Protein AF-A0A3S1JSC4-F1 (afdb_monomer)

Radius of gyration: 34.12 Å; Cα contacts (8 Å, |Δi|>4): 213; chains: 1; bounding box: 55×87×77 Å

Structure (mmCIF, N/CA/C/O backbone):
data_AF-A0A3S1JSC4-F1
#
_entry.id   AF-A0A3S1JSC4-F1
#
loop_
_atom_site.group_PDB
_atom_site.id
_atom_site.type_symbol
_atom_site.label_atom_id
_atom_site.label_alt_id
_atom_site.label_comp_id
_atom_site.label_asym_id
_atom_site.label_entity_id
_atom_site.label_seq_id
_atom_site.pdbx_PDB_ins_code
_atom_site.Cartn_x
_atom_site.Cartn_y
_atom_site.Cartn_z
_atom_site.occupancy
_atom_site.B_iso_or_equiv
_atom_site.auth_seq_id
_atom_site.auth_comp_id
_atom_site.auth_asym_id
_atom_site.auth_atom_id
_atom_site.pdbx_PDB_model_num
ATOM 1 N N . MET A 1 1 ? 12.108 -64.584 17.551 1.00 38.78 1 MET A N 1
ATOM 2 C CA . MET A 1 1 ? 11.588 -65.073 16.254 1.00 38.78 1 MET A CA 1
ATOM 3 C C . MET A 1 1 ? 10.069 -64.964 16.251 1.00 38.78 1 MET A C 1
ATOM 5 O O . MET A 1 1 ? 9.457 -65.093 17.300 1.00 38.78 1 MET A O 1
ATOM 9 N N . ARG A 1 2 ? 9.526 -64.590 15.091 1.00 42.47 2 ARG A N 1
ATOM 10 C CA . ARG A 1 2 ? 8.158 -64.127 14.801 1.00 42.47 2 ARG A CA 1
ATOM 11 C C . ARG A 1 2 ? 7.077 -65.215 14.910 1.00 42.47 2 ARG A C 1
ATOM 13 O O . ARG A 1 2 ? 7.377 -66.373 14.657 1.00 42.47 2 ARG A O 1
ATOM 20 N N . CYS A 1 3 ? 5.839 -64.758 15.147 1.00 40.75 3 CYS A N 1
ATOM 21 C CA . CYS A 1 3 ? 4.558 -65.082 14.469 1.00 40.75 3 CYS A CA 1
ATOM 22 C C . CYS A 1 3 ? 3.418 -65.193 15.500 1.00 40.75 3 CYS A C 1
ATOM 24 O O . CYS A 1 3 ? 3.513 -65.981 16.426 1.00 40.75 3 CYS A O 1
ATOM 26 N N . SER A 1 4 ? 2.397 -64.329 15.525 1.00 40.84 4 SER A N 1
ATOM 27 C CA . SER A 1 4 ? 1.427 -63.881 14.502 1.00 40.84 4 SER A CA 1
ATOM 28 C C . SER A 1 4 ? 0.132 -64.709 14.496 1.00 40.84 4 SER A C 1
ATOM 30 O O . SER A 1 4 ? 0.060 -65.770 13.892 1.00 40.84 4 SER A O 1
ATOM 32 N N . THR A 1 5 ? -0.869 -64.111 15.152 1.00 47.38 5 THR A N 1
ATOM 33 C CA . THR A 1 5 ? -2.278 -63.900 14.757 1.00 47.38 5 THR A CA 1
ATOM 34 C C . THR A 1 5 ? -3.189 -65.071 14.353 1.00 47.38 5 THR A C 1
ATOM 36 O O . THR A 1 5 ? -3.056 -65.666 13.291 1.00 47.38 5 THR A O 1
ATOM 39 N N . LYS A 1 6 ? -4.286 -65.226 15.115 1.00 43.91 6 LYS A N 1
ATOM 40 C CA . LYS A 1 6 ? -5.661 -64.901 14.663 1.00 43.91 6 LYS A CA 1
ATOM 41 C C . LYS A 1 6 ? -6.658 -64.968 15.829 1.00 43.91 6 LYS A C 1
ATOM 43 O O . LYS A 1 6 ? -6.557 -65.888 16.638 1.00 43.91 6 LYS A O 1
ATOM 48 N N . PRO A 1 7 ? -7.692 -64.108 15.856 1.00 51.94 7 PRO A N 1
ATOM 49 C CA . PRO A 1 7 ? -8.974 -64.623 16.320 1.00 51.94 7 PRO A CA 1
ATOM 50 C C . PRO A 1 7 ? -10.188 -64.232 15.466 1.00 51.94 7 PRO A C 1
ATOM 52 O O . PRO A 1 7 ? -10.274 -63.162 14.876 1.00 51.94 7 PRO A O 1
ATOM 55 N N . ARG A 1 8 ? -11.130 -65.180 15.518 1.00 43.06 8 ARG A N 1
ATOM 56 C CA . ARG A 1 8 ? -12.598 -65.098 15.513 1.00 43.06 8 ARG A CA 1
ATOM 57 C C . ARG A 1 8 ? -13.340 -64.511 14.311 1.00 43.06 8 ARG A C 1
ATOM 59 O O . ARG A 1 8 ? -13.559 -63.321 14.148 1.00 43.06 8 ARG A O 1
ATOM 66 N N . ARG A 1 9 ? -13.888 -65.487 13.589 1.00 45.75 9 ARG A N 1
ATOM 67 C CA . ARG A 1 9 ? -15.136 -65.485 12.830 1.00 45.75 9 ARG A CA 1
ATOM 68 C C . ARG A 1 9 ? -16.320 -65.114 13.750 1.00 45.75 9 ARG A C 1
ATOM 70 O O . ARG A 1 9 ? -16.460 -65.714 14.813 1.00 45.75 9 ARG A O 1
ATOM 77 N N . VAL A 1 10 ? -17.179 -64.197 13.306 1.00 49.72 10 VAL A N 1
ATOM 78 C CA . VAL A 1 10 ? -18.560 -64.017 13.791 1.00 49.72 10 VAL A CA 1
ATOM 79 C C . VAL A 1 10 ? -19.470 -63.987 12.565 1.00 49.72 10 VAL A C 1
ATOM 81 O O . VAL A 1 10 ? -19.122 -63.407 11.538 1.00 49.72 10 VAL A O 1
ATOM 84 N N . SER A 1 11 ? -20.592 -64.691 12.659 1.00 41.09 11 SER A N 1
ATOM 85 C CA . SER A 1 11 ? -21.563 -64.928 11.593 1.00 41.09 11 SER A CA 1
ATOM 86 C C . SER A 1 11 ? -22.911 -64.266 11.883 1.00 41.09 11 SER A C 1
ATOM 88 O O . SER A 1 11 ? -23.403 -64.405 12.996 1.00 41.09 11 SER A O 1
ATOM 90 N N . ARG A 1 12 ? -23.505 -63.722 10.808 1.00 48.97 12 ARG A N 1
ATOM 91 C CA . ARG A 1 12 ? -24.939 -63.583 10.464 1.00 48.97 12 ARG A CA 1
ATOM 92 C C . ARG A 1 12 ? -25.882 -62.803 11.393 1.00 48.97 12 ARG A C 1
ATOM 94 O O . ARG A 1 12 ? -26.240 -63.309 12.443 1.00 48.97 12 ARG A O 1
ATOM 101 N N . THR A 1 13 ? -26.443 -61.728 10.838 1.00 42.94 13 THR A N 1
ATOM 102 C CA . THR A 1 13 ? -27.892 -61.432 10.762 1.00 42.94 13 THR A CA 1
ATOM 103 C C . THR A 1 13 ? -28.119 -60.628 9.465 1.00 42.94 13 THR A C 1
ATOM 105 O O . THR A 1 13 ? -27.353 -59.724 9.146 1.00 42.94 13 THR A O 1
ATOM 108 N N . ASP A 1 14 ? -28.828 -61.210 8.498 1.00 44.12 14 ASP A N 1
ATOM 109 C CA . ASP A 1 14 ? -30.211 -60.873 8.111 1.00 44.12 14 ASP A CA 1
ATOM 110 C C . ASP A 1 14 ? -30.340 -59.578 7.295 1.00 44.12 14 ASP A C 1
ATOM 112 O O . ASP A 1 14 ? -30.460 -58.485 7.839 1.00 44.12 14 ASP A O 1
ATOM 116 N N . VAL A 1 15 ? -30.385 -59.722 5.964 1.00 48.69 15 VAL A N 1
ATOM 117 C CA . VAL A 1 15 ? -30.956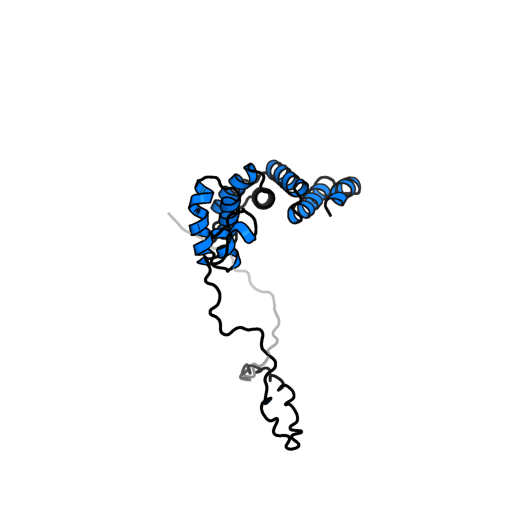 -58.708 5.063 1.00 48.69 15 VAL A CA 1
ATOM 118 C C . VAL A 1 15 ? -31.807 -59.436 4.011 1.00 48.69 15 VAL A C 1
ATOM 120 O O . VAL A 1 15 ? -31.297 -60.355 3.362 1.00 48.69 15 VAL A O 1
ATOM 123 N N . PRO A 1 16 ? -33.103 -59.103 3.870 1.00 45.56 16 PRO A N 1
ATOM 124 C CA . PRO A 1 16 ? -34.039 -59.876 3.065 1.00 45.56 16 PRO A CA 1
ATOM 125 C C . PRO A 1 16 ? -33.857 -59.671 1.558 1.00 45.56 16 PRO A C 1
ATOM 127 O O . PRO A 1 16 ? -33.557 -58.584 1.068 1.00 45.56 16 PRO A O 1
ATOM 130 N N . ALA A 1 17 ? -34.102 -60.765 0.840 1.00 44.72 17 ALA A N 1
ATOM 131 C CA . ALA A 1 17 ? -34.126 -60.876 -0.605 1.00 44.72 17 ALA A CA 1
ATOM 132 C C . ALA A 1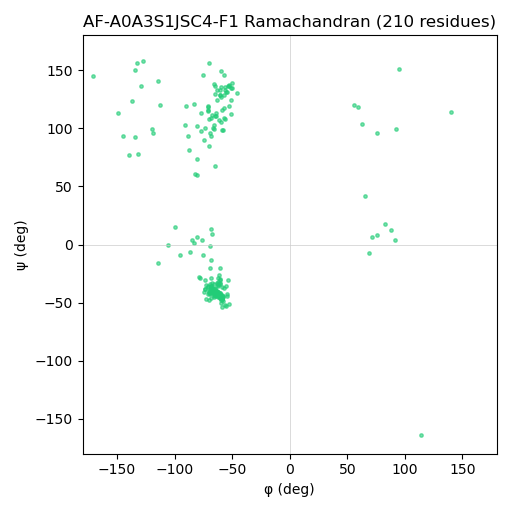 17 ? -35.345 -60.165 -1.207 1.00 44.72 17 ALA A C 1
ATOM 134 O O . ALA A 1 17 ? -36.477 -60.584 -0.978 1.00 44.72 17 ALA A O 1
ATOM 135 N N . TRP A 1 18 ? -35.102 -59.152 -2.035 1.00 40.78 18 TRP A N 1
ATOM 136 C CA . TRP A 1 18 ? -36.010 -58.759 -3.111 1.00 40.78 18 TRP A CA 1
ATOM 137 C C . TRP A 1 18 ? -35.250 -58.884 -4.428 1.00 40.78 18 TRP A C 1
ATOM 139 O O . TRP A 1 18 ? -34.414 -58.063 -4.798 1.00 40.78 18 TRP A O 1
ATOM 149 N N . THR A 1 19 ? -35.513 -60.002 -5.088 1.00 49.03 19 THR A N 1
ATOM 150 C CA . THR A 1 19 ? -35.071 -60.363 -6.427 1.00 49.03 19 THR A CA 1
ATOM 151 C C . THR A 1 19 ? -35.711 -59.399 -7.425 1.00 49.03 19 THR A C 1
ATOM 153 O O . THR A 1 19 ? -36.921 -59.448 -7.632 1.00 49.03 19 THR A O 1
ATOM 156 N N . ILE A 1 20 ? -34.921 -58.524 -8.050 1.00 51.16 20 ILE A N 1
ATOM 157 C CA . ILE A 1 20 ? -35.374 -57.697 -9.175 1.00 51.16 20 ILE A CA 1
ATOM 158 C C . ILE A 1 20 ? -34.634 -58.161 -10.430 1.00 51.16 20 ILE A C 1
ATOM 160 O O . ILE A 1 20 ? -33.406 -58.165 -10.490 1.00 51.16 20 ILE A O 1
ATOM 164 N N . LEU A 1 21 ? -35.425 -58.601 -11.409 1.00 41.31 21 LEU A N 1
ATOM 165 C CA . LEU A 1 21 ? -35.023 -58.988 -12.757 1.00 41.31 21 LEU A CA 1
ATOM 166 C C . LEU A 1 21 ? -34.211 -57.869 -13.430 1.00 41.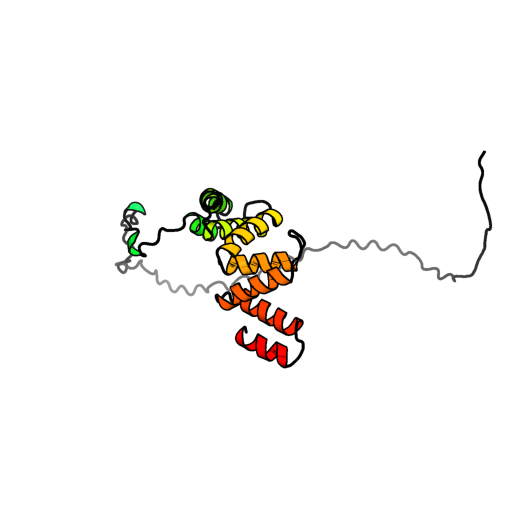31 21 LEU A C 1
ATOM 168 O O . LEU A 1 21 ? -34.726 -56.778 -13.667 1.00 41.31 21 LEU A O 1
ATOM 172 N N . PHE A 1 22 ? -32.960 -58.161 -13.793 1.00 37.19 22 PHE A N 1
ATOM 173 C CA . PHE A 1 22 ? -32.173 -57.328 -14.703 1.00 37.19 22 PHE A CA 1
ATOM 174 C C . PHE A 1 22 ? -32.683 -57.529 -16.137 1.00 37.19 22 PHE A C 1
ATOM 176 O O . PHE A 1 22 ? -32.232 -58.413 -16.864 1.00 37.19 22 PHE A O 1
ATOM 183 N N . GLY A 1 23 ? -33.656 -56.711 -16.537 1.00 39.00 23 GLY A N 1
ATOM 184 C CA . GLY A 1 23 ? -33.980 -56.477 -17.940 1.00 39.00 23 GLY A CA 1
ATOM 185 C C . GLY A 1 23 ? -32.942 -55.535 -18.544 1.00 39.00 23 GLY A C 1
ATOM 186 O O . GLY A 1 23 ? -32.848 -54.374 -18.153 1.00 39.00 23 GLY A O 1
ATOM 187 N N . ALA A 1 24 ? -32.142 -56.044 -19.477 1.00 53.97 24 ALA A N 1
ATOM 188 C CA . ALA A 1 24 ? -31.210 -55.246 -20.257 1.00 53.97 24 ALA A CA 1
ATOM 189 C C . ALA A 1 24 ? -31.986 -54.313 -21.201 1.00 53.97 24 ALA A C 1
ATOM 191 O O . ALA A 1 24 ? -32.565 -54.764 -22.187 1.00 53.97 24 ALA A O 1
ATOM 192 N N . LEU A 1 25 ? -31.972 -53.011 -20.911 1.00 43.06 25 LEU A N 1
ATOM 193 C CA . LEU A 1 25 ? -32.358 -51.967 -21.855 1.00 43.06 25 LEU A CA 1
ATOM 194 C C . LEU A 1 25 ? -31.136 -51.067 -22.081 1.00 43.06 25 LEU A C 1
ATOM 196 O O . LEU A 1 25 ? -30.836 -50.178 -21.287 1.00 43.06 25 LEU A O 1
ATOM 200 N N . LEU A 1 26 ? -30.391 -51.343 -23.154 1.00 48.34 26 LEU A N 1
ATOM 201 C CA . LEU A 1 26 ? -29.376 -50.433 -23.682 1.00 48.34 26 LEU A CA 1
ATOM 202 C C . LEU A 1 26 ? -30.095 -49.207 -24.261 1.00 48.34 26 LEU A C 1
ATOM 204 O O . LEU A 1 26 ? -30.521 -49.210 -25.413 1.00 48.34 26 LEU A O 1
ATOM 208 N N . ALA A 1 27 ? -30.242 -48.160 -23.455 1.00 43.56 27 ALA A N 1
ATOM 209 C CA . ALA A 1 27 ? -30.585 -46.831 -23.940 1.00 43.56 27 ALA A CA 1
ATOM 210 C C . ALA A 1 27 ? -29.279 -46.075 -24.218 1.00 43.56 27 ALA A C 1
ATOM 212 O O . ALA A 1 27 ? -28.593 -45.626 -23.300 1.00 43.56 27 ALA A O 1
ATOM 213 N N . ALA A 1 28 ? -28.911 -45.971 -25.494 1.00 49.31 28 ALA A N 1
ATOM 214 C CA . ALA A 1 28 ? -27.857 -45.074 -25.937 1.00 49.31 28 ALA A CA 1
ATOM 215 C C . ALA A 1 28 ? -28.317 -43.624 -25.703 1.00 49.31 28 ALA A C 1
ATOM 217 O O . ALA A 1 28 ? -29.135 -43.103 -26.458 1.00 49.31 28 ALA A O 1
ATOM 218 N N . LEU A 1 29 ? -27.817 -42.975 -24.647 1.00 41.25 29 LEU A N 1
ATOM 219 C CA . LEU A 1 29 ? -27.931 -41.525 -24.505 1.00 41.25 29 LEU A CA 1
ATOM 220 C C . LEU A 1 29 ? -26.903 -40.869 -25.429 1.00 41.25 29 LEU A C 1
ATOM 222 O O . LEU A 1 29 ? -25.728 -40.730 -25.087 1.00 41.25 29 LEU A O 1
ATOM 226 N N . THR A 1 30 ? -27.348 -40.449 -26.607 1.00 48.62 30 THR A N 1
ATOM 227 C CA . THR A 1 30 ? -26.647 -39.420 -27.369 1.00 48.62 30 THR A CA 1
ATOM 228 C C . THR A 1 30 ? -26.837 -38.094 -26.640 1.00 48.62 30 THR A C 1
ATOM 230 O O . THR A 1 30 ? -27.952 -37.592 -26.512 1.00 48.62 30 THR A O 1
ATOM 233 N N . VAL A 1 31 ? -25.749 -37.515 -26.133 1.00 48.00 31 VAL A N 1
ATOM 234 C CA . VAL A 1 31 ? -25.744 -36.110 -25.717 1.00 48.00 31 V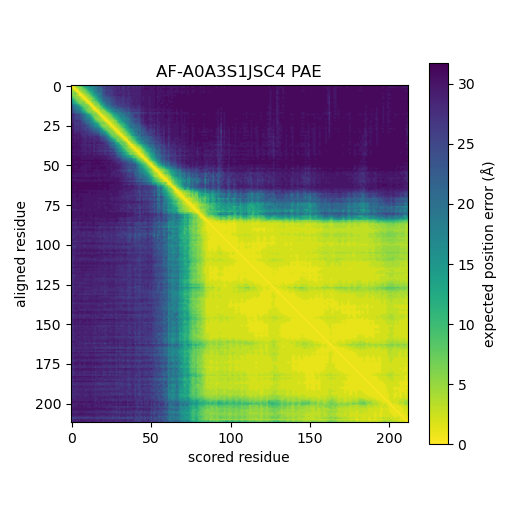AL A CA 1
ATOM 235 C C . VAL A 1 31 ? -25.857 -35.282 -26.996 1.00 48.00 31 VAL A C 1
ATOM 237 O O . VAL A 1 31 ? -24.870 -35.064 -27.696 1.00 48.00 31 VAL A O 1
ATOM 240 N N . GLN A 1 32 ? -27.075 -34.867 -27.341 1.00 41.31 32 GLN A N 1
ATOM 241 C CA . GLN A 1 32 ? -27.284 -33.851 -28.365 1.00 41.31 32 GLN A CA 1
ATOM 242 C C . GLN A 1 32 ? -26.743 -32.531 -27.803 1.00 41.31 32 GLN A C 1
ATOM 244 O O . GLN A 1 32 ? -27.299 -31.974 -26.856 1.00 41.31 32 GLN A O 1
ATOM 249 N N . ALA A 1 33 ? -25.648 -32.027 -28.371 1.00 44.72 33 ALA A N 1
ATOM 250 C CA . ALA A 1 33 ? -25.271 -30.635 -28.194 1.00 44.72 33 ALA A CA 1
ATOM 251 C C . ALA A 1 33 ? -26.406 -29.779 -28.775 1.00 44.72 33 ALA A C 1
ATOM 253 O O . ALA A 1 33 ? -26.607 -29.747 -29.990 1.00 44.72 33 ALA A O 1
ATOM 254 N N . ALA A 1 34 ? -27.185 -29.136 -27.907 1.00 41.00 34 ALA A N 1
ATOM 255 C CA . ALA A 1 34 ? -28.147 -28.130 -28.318 1.00 41.00 34 ALA A CA 1
ATOM 256 C C . ALA A 1 34 ? -27.356 -26.937 -28.864 1.00 41.00 34 ALA A C 1
ATOM 258 O O . ALA A 1 34 ? -26.786 -26.148 -28.111 1.00 41.00 34 ALA A O 1
ATOM 259 N N . VAL A 1 35 ? -27.274 -26.846 -30.190 1.00 41.84 35 VAL A N 1
ATOM 260 C CA . VAL A 1 35 ? -26.848 -25.627 -30.868 1.00 41.84 35 VAL A CA 1
ATOM 261 C C . VAL A 1 35 ? -27.912 -24.594 -30.524 1.00 41.84 35 VAL A C 1
ATOM 263 O O . VAL A 1 35 ? -29.065 -24.740 -30.921 1.00 41.84 35 VAL A O 1
ATOM 266 N N . ALA A 1 36 ? -27.553 -23.602 -29.713 1.00 43.00 36 ALA A N 1
ATOM 267 C CA . ALA A 1 36 ? -28.398 -22.439 -29.518 1.00 43.00 36 ALA A CA 1
ATOM 268 C C . ALA A 1 36 ? -28.577 -21.784 -30.891 1.00 43.00 36 ALA A C 1
ATOM 270 O O . ALA A 1 36 ? -27.644 -21.199 -31.440 1.00 43.00 36 ALA A O 1
ATOM 271 N N . GLU A 1 37 ? -29.759 -21.962 -31.469 1.00 43.62 37 GLU A N 1
ATOM 272 C CA . GLU A 1 37 ? -30.157 -21.332 -32.714 1.00 43.62 37 GLU A CA 1
ATOM 273 C C . GLU A 1 37 ? -30.234 -19.826 -32.452 1.00 43.62 37 GLU A C 1
ATOM 275 O O . GLU A 1 37 ? -31.157 -19.314 -31.819 1.00 43.62 37 GLU A O 1
ATOM 280 N N . THR A 1 38 ? -29.181 -19.112 -32.846 1.00 44.81 38 THR A N 1
ATOM 281 C CA . THR A 1 38 ? -29.159 -17.653 -32.855 1.00 44.81 38 THR A CA 1
ATOM 282 C C . THR A 1 38 ? -30.311 -17.180 -33.727 1.00 44.81 38 THR A C 1
ATOM 284 O O . THR A 1 38 ? -30.263 -17.344 -34.948 1.00 44.81 38 THR A O 1
ATOM 287 N N . ALA A 1 39 ? -31.344 -16.607 -33.107 1.00 50.62 39 ALA A N 1
ATOM 288 C CA . ALA A 1 39 ? -32.426 -15.958 -33.829 1.00 50.62 39 ALA A CA 1
ATOM 289 C C . ALA A 1 39 ? -31.815 -14.959 -34.832 1.00 50.62 39 ALA A C 1
ATOM 291 O O . ALA A 1 39 ? -31.015 -14.108 -34.423 1.00 50.62 39 ALA A O 1
ATOM 292 N N . PRO A 1 40 ? -32.130 -15.059 -36.135 1.00 46.84 40 PRO A N 1
ATOM 293 C CA . PRO A 1 40 ? -31.598 -14.123 -37.105 1.00 46.84 40 PRO A CA 1
ATOM 294 C C . PRO A 1 40 ? -32.146 -12.733 -36.785 1.00 46.84 40 PRO A C 1
ATOM 296 O O . PRO A 1 40 ? -33.351 -12.552 -36.601 1.00 46.84 40 PRO A O 1
ATOM 299 N N . LEU A 1 41 ? -31.248 -11.748 -36.707 1.00 45.19 41 LEU A N 1
ATOM 300 C CA . LEU A 1 41 ? -31.623 -10.340 -36.606 1.00 45.19 41 LEU A CA 1
ATOM 301 C C . LEU A 1 41 ? -32.644 -10.014 -37.714 1.00 45.19 41 LEU A C 1
ATOM 303 O O . LEU A 1 41 ? -32.472 -10.491 -38.843 1.00 45.19 41 LEU A O 1
ATOM 307 N N . PRO A 1 42 ? -33.699 -9.228 -37.425 1.00 44.06 42 PRO A N 1
ATOM 308 C CA . PRO A 1 42 ? -34.677 -8.852 -38.434 1.00 44.06 42 PRO A CA 1
ATOM 309 C C . PRO A 1 42 ? -33.958 -8.161 -39.593 1.00 44.06 42 PRO A C 1
ATOM 311 O O . PRO A 1 42 ? -33.310 -7.130 -39.420 1.00 44.06 42 PRO A O 1
ATOM 314 N N . GLN A 1 43 ? -34.044 -8.777 -40.771 1.00 51.41 43 GLN A N 1
ATOM 315 C CA . GLN A 1 43 ? -33.462 -8.240 -41.994 1.00 51.41 43 GLN A CA 1
ATOM 316 C C . GLN A 1 43 ? -34.185 -6.931 -42.348 1.00 51.41 43 GLN A C 1
ATOM 318 O O . GLN A 1 43 ? -35.419 -6.882 -42.259 1.00 51.41 43 GLN A O 1
ATOM 323 N N . PRO A 1 44 ? -33.464 -5.868 -42.746 1.00 48.41 44 PRO A N 1
ATOM 324 C CA . PRO A 1 44 ? -34.098 -4.638 -43.195 1.00 48.41 44 PRO A CA 1
ATOM 325 C C . PRO A 1 44 ? -34.977 -4.946 -44.414 1.00 48.41 44 PRO A C 1
ATOM 327 O O . PRO A 1 44 ? -34.525 -5.566 -45.378 1.00 48.41 44 PRO A O 1
ATOM 330 N N . LYS A 1 45 ? -36.256 -4.554 -44.354 1.00 46.28 45 LYS A N 1
ATOM 331 C CA . LYS A 1 45 ? -37.189 -4.708 -45.477 1.00 46.28 45 LYS A CA 1
ATOM 332 C C . LYS A 1 45 ? -36.661 -3.918 -46.682 1.00 46.28 45 LYS A C 1
ATOM 334 O O . LYS A 1 45 ? -36.283 -2.759 -46.505 1.00 46.28 45 LYS A O 1
ATOM 339 N N . PRO A 1 46 ? -36.642 -4.497 -47.894 1.00 49.16 46 PRO A N 1
ATOM 340 C CA . PRO A 1 46 ? -36.210 -3.793 -49.087 1.00 49.16 46 PRO A CA 1
ATOM 341 C C . PRO A 1 46 ? -37.360 -2.924 -49.598 1.00 49.16 46 PRO A C 1
ATOM 343 O O . PRO A 1 46 ? -37.965 -3.221 -50.623 1.00 49.16 46 PRO A O 1
ATOM 346 N N . ASP A 1 47 ? -37.651 -1.824 -48.908 1.00 49.56 47 ASP A N 1
ATOM 347 C CA . ASP A 1 47 ? -38.481 -0.756 -49.469 1.00 49.56 47 ASP A CA 1
ATOM 348 C C . ASP A 1 47 ? -37.599 0.111 -50.384 1.00 49.56 47 ASP A C 1
ATOM 350 O O . ASP A 1 47 ? -37.391 1.301 -50.163 1.00 49.56 47 ASP A O 1
ATOM 354 N N . ILE A 1 48 ? -37.027 -0.516 -51.418 1.00 47.12 48 ILE A N 1
ATOM 355 C CA . ILE A 1 48 ? -36.344 0.185 -52.504 1.00 47.12 48 ILE A CA 1
ATOM 356 C C . ILE A 1 48 ? -37.411 0.523 -53.544 1.00 47.12 48 ILE A C 1
ATOM 358 O O . ILE A 1 48 ? -37.559 -0.137 -54.571 1.00 47.12 48 ILE A O 1
ATOM 362 N N . GLY A 1 49 ? -38.144 1.609 -53.298 1.00 44.91 49 GLY A N 1
ATOM 363 C CA . GLY A 1 49 ? -38.427 2.496 -54.419 1.00 44.91 49 GLY A CA 1
ATOM 364 C C . GLY A 1 49 ? -37.071 2.885 -55.004 1.00 44.91 49 GLY A C 1
ATOM 365 O O . GLY A 1 49 ? -36.159 3.199 -54.243 1.00 44.91 49 GLY A O 1
ATOM 366 N N . ALA A 1 50 ? -36.903 2.778 -56.321 1.00 49.66 50 ALA A N 1
ATOM 367 C CA . ALA A 1 50 ? -35.655 3.060 -57.024 1.00 49.66 50 ALA A CA 1
ATOM 368 C C . ALA A 1 50 ? -35.259 4.548 -56.919 1.00 49.66 50 ALA A C 1
ATOM 370 O O . ALA A 1 50 ? -35.264 5.282 -57.901 1.00 49.66 50 ALA A O 1
ATOM 371 N N . SER A 1 51 ? -34.911 5.006 -55.721 1.00 49.59 51 SER A N 1
ATOM 372 C CA . SER A 1 51 ? -34.042 6.147 -55.520 1.00 49.59 51 SER A CA 1
ATOM 373 C C . SER A 1 51 ? -32.642 5.571 -55.514 1.00 49.59 51 SER A C 1
ATOM 375 O O . SER A 1 51 ? -32.150 5.071 -54.505 1.00 49.59 51 SER A O 1
ATOM 377 N N . THR A 1 52 ? -32.003 5.567 -56.680 1.00 52.62 52 THR A N 1
ATOM 378 C CA . THR A 1 52 ? -30.547 5.544 -56.705 1.00 52.62 52 THR A CA 1
ATOM 379 C C . THR A 1 52 ? -30.110 6.790 -55.947 1.00 52.62 52 THR A C 1
ATOM 381 O O . THR A 1 52 ? -30.160 7.886 -56.513 1.00 52.62 52 THR A O 1
ATOM 384 N N . ASP A 1 53 ? -29.755 6.645 -54.671 1.00 55.94 53 ASP A N 1
ATOM 385 C CA . ASP A 1 53 ? -29.067 7.698 -53.939 1.00 55.94 53 ASP A CA 1
ATOM 386 C C . ASP A 1 53 ? -27.788 7.981 -54.718 1.00 55.94 53 ASP A C 1
ATOM 388 O O . ASP A 1 53 ? -26.813 7.227 -54.694 1.00 55.94 53 ASP A O 1
ATOM 392 N N . LYS A 1 54 ? -27.838 9.038 -55.531 1.00 61.66 54 LYS A N 1
ATOM 393 C CA . LYS A 1 54 ? -26.660 9.536 -56.220 1.00 61.66 54 LYS A CA 1
ATOM 394 C C . LYS A 1 54 ? -25.667 9.903 -55.119 1.00 61.66 54 LYS A C 1
ATOM 396 O O . LYS A 1 54 ? -26.085 10.532 -54.143 1.00 61.66 54 LYS A O 1
ATOM 401 N N . PRO A 1 55 ? -24.378 9.541 -55.249 1.00 64.81 55 PRO A N 1
ATOM 402 C CA . PRO A 1 55 ? -23.379 10.019 -54.306 1.00 64.81 55 PRO A CA 1
ATOM 403 C C . PRO A 1 55 ? -23.529 11.534 -54.204 1.00 64.81 55 PRO A C 1
ATOM 405 O O . PRO A 1 55 ? -23.728 12.198 -55.226 1.00 64.81 55 PRO A O 1
ATOM 408 N N . ILE A 1 56 ? -23.514 12.061 -52.977 1.00 61.94 56 ILE A N 1
ATOM 409 C CA . ILE A 1 56 ? -23.645 13.498 -52.738 1.00 61.94 56 ILE A CA 1
ATOM 410 C C . ILE A 1 56 ? -22.616 14.185 -53.641 1.00 61.94 56 ILE A C 1
ATOM 412 O O . ILE A 1 56 ? -21.414 14.001 -53.458 1.00 61.94 56 ILE A O 1
ATOM 416 N N . ALA A 1 57 ? -23.091 14.929 -54.646 1.00 63.91 57 ALA A N 1
ATOM 417 C CA . ALA A 1 57 ? -22.235 15.512 -55.683 1.00 63.91 57 ALA A CA 1
ATOM 418 C C . ALA A 1 57 ? -21.194 16.485 -55.098 1.00 63.91 57 ALA A C 1
ATOM 420 O O . ALA A 1 57 ? -20.157 16.737 -55.706 1.00 63.91 57 ALA A O 1
ATOM 421 N N . THR A 1 58 ? -21.466 16.978 -53.889 1.00 70.06 58 THR A N 1
ATOM 422 C CA . THR A 1 58 ? -20.597 17.840 -53.096 1.00 70.06 58 THR A CA 1
ATOM 423 C C . THR A 1 58 ? -20.575 17.314 -51.659 1.00 70.06 58 THR A C 1
ATOM 425 O O . THR A 1 58 ? -21.462 17.655 -50.872 1.00 70.06 58 THR A O 1
ATOM 428 N N . PRO A 1 59 ? -19.617 16.444 -51.292 1.00 66.50 59 PRO A N 1
ATOM 429 C CA . PRO A 1 59 ? -19.467 16.001 -49.913 1.00 66.50 59 PRO A CA 1
ATOM 430 C C . PRO A 1 59 ? -19.357 17.223 -48.997 1.00 66.50 59 PRO A C 1
ATOM 432 O O . PRO A 1 59 ? -18.645 18.176 -49.325 1.00 66.50 59 PRO A O 1
ATOM 435 N N . LEU A 1 60 ? -20.048 17.212 -47.853 1.00 62.62 60 LEU A N 1
ATOM 436 C CA . LEU A 1 60 ? -19.779 18.196 -46.804 1.00 62.62 60 LEU A CA 1
ATOM 437 C C . LEU A 1 60 ? -18.272 18.165 -46.509 1.00 62.62 60 LEU A C 1
ATOM 439 O O . LEU A 1 60 ? -17.719 17.062 -46.440 1.00 62.62 60 LEU A O 1
ATOM 443 N N . PRO A 1 61 ? -17.600 19.320 -46.356 1.00 60.66 61 PRO A N 1
ATOM 444 C CA . PRO A 1 61 ? -16.178 19.339 -46.059 1.00 60.66 61 PRO A CA 1
ATOM 445 C C . PRO A 1 61 ? -15.939 18.522 -44.791 1.00 60.66 61 PRO A C 1
ATOM 447 O O . PRO A 1 61 ? -16.333 18.918 -43.695 1.00 60.66 61 PRO A O 1
ATOM 450 N N . GLN A 1 62 ? -15.346 17.340 -44.952 1.00 60.12 62 GLN A N 1
ATOM 451 C CA . GLN A 1 62 ? -14.926 16.526 -43.828 1.00 60.12 62 GLN A CA 1
ATOM 452 C C . GLN A 1 62 ? -13.732 17.252 -43.203 1.00 60.12 62 GLN A C 1
ATOM 454 O O . GLN A 1 62 ? -12.724 17.438 -43.883 1.00 60.12 62 GLN A O 1
ATOM 459 N N . PRO A 1 63 ? -13.796 17.671 -41.928 1.00 59.47 63 PRO A N 1
ATOM 460 C CA . PRO A 1 63 ? -12.665 18.329 -41.276 1.00 59.47 63 PRO A CA 1
ATOM 461 C C . PRO A 1 63 ? -11.488 17.370 -41.033 1.00 59.47 63 PRO A C 1
ATOM 463 O O . PRO A 1 63 ? -10.453 17.795 -40.527 1.00 59.47 63 PRO A O 1
ATOM 466 N N . ALA A 1 64 ? -11.624 16.088 -41.393 1.00 57.81 64 ALA A N 1
ATOM 467 C CA . ALA A 1 64 ? -10.513 15.158 -41.482 1.00 57.81 64 ALA A CA 1
ATOM 468 C C . ALA A 1 64 ? -9.644 15.548 -42.684 1.00 57.81 64 ALA A C 1
ATOM 470 O O . ALA A 1 64 ? -9.806 15.065 -43.803 1.00 57.81 64 ALA A O 1
ATOM 471 N N . THR A 1 65 ? -8.736 16.482 -42.436 1.00 60.28 65 THR A N 1
ATOM 472 C CA . THR A 1 65 ? -7.627 16.805 -43.317 1.00 60.28 65 THR A CA 1
ATOM 473 C C . THR A 1 65 ? -6.953 15.513 -43.792 1.00 60.28 65 THR A C 1
ATOM 475 O O . THR A 1 65 ? -6.541 14.683 -42.990 1.00 60.28 65 THR A O 1
ATOM 478 N N . THR A 1 66 ? -6.742 15.371 -45.102 1.00 61.44 66 THR A N 1
ATOM 479 C CA . THR A 1 66 ? -5.810 14.384 -45.689 1.00 61.44 66 THR A CA 1
ATOM 480 C C . THR A 1 66 ? -4.345 14.698 -45.354 1.00 61.44 66 THR A C 1
ATOM 482 O O . THR A 1 66 ? -3.426 14.117 -45.931 1.00 61.44 66 THR A O 1
ATOM 485 N N . ALA A 1 67 ? -4.113 15.663 -44.462 1.00 63.50 67 ALA A N 1
ATOM 486 C CA . ALA A 1 67 ? -2.800 15.997 -43.961 1.00 63.50 67 ALA A CA 1
ATOM 487 C C . ALA A 1 67 ? -2.274 14.810 -43.141 1.00 63.50 67 ALA A C 1
ATOM 489 O O . ALA A 1 67 ? -3.034 14.228 -42.361 1.00 63.50 67 ALA A O 1
ATOM 490 N N . PRO A 1 68 ? -0.986 14.458 -43.283 1.00 69.25 68 PRO A N 1
ATOM 491 C CA . PRO A 1 68 ? -0.348 13.513 -42.382 1.00 69.25 68 PRO A CA 1
ATOM 492 C C . PRO A 1 68 ? -0.626 13.929 -40.939 1.00 69.25 68 PRO A C 1
ATOM 494 O O . PRO A 1 68 ? -0.513 15.113 -40.604 1.00 69.25 68 PRO A O 1
ATOM 497 N N . LEU A 1 69 ? -1.002 12.968 -40.092 1.00 65.44 69 LEU A N 1
ATOM 498 C CA . LEU A 1 69 ? -1.111 13.228 -38.660 1.00 65.44 69 LEU A CA 1
ATOM 499 C C . LEU A 1 69 ? 0.218 13.836 -38.183 1.00 65.44 69 LEU A C 1
ATOM 501 O O . LEU A 1 69 ? 1.277 13.363 -38.612 1.00 65.44 69 LEU A O 1
ATOM 505 N N . PRO A 1 70 ? 0.186 14.878 -37.334 1.00 67.69 70 PRO A N 1
ATOM 506 C CA . PRO A 1 70 ? 1.410 15.434 -36.782 1.00 67.69 70 PRO A CA 1
ATOM 507 C C . PRO A 1 70 ? 2.206 14.309 -36.118 1.00 67.69 70 PRO A C 1
ATOM 509 O O . PRO A 1 70 ? 1.647 13.503 -35.368 1.00 67.69 70 PRO A O 1
ATOM 512 N N . SER A 1 71 ? 3.502 14.226 -36.429 1.00 67.25 71 SER A N 1
ATOM 513 C CA . SER A 1 71 ? 4.387 13.269 -35.772 1.00 67.25 71 SER A CA 1
ATOM 514 C C . SER A 1 71 ? 4.410 13.548 -34.270 1.00 67.25 71 SER A C 1
ATOM 516 O O . SER A 1 71 ? 4.254 14.693 -33.840 1.00 67.25 71 SER A O 1
ATOM 518 N N . ALA A 1 72 ? 4.611 12.505 -33.461 1.00 65.12 72 ALA A N 1
ATOM 519 C CA . ALA A 1 72 ? 4.726 12.659 -32.009 1.00 65.12 72 ALA A CA 1
ATOM 520 C C . ALA A 1 72 ? 5.805 13.696 -31.632 1.00 65.12 72 ALA A C 1
ATOM 522 O O . ALA A 1 72 ? 5.634 14.433 -30.666 1.00 65.12 72 ALA A O 1
ATOM 523 N N . ASP A 1 73 ? 6.846 13.818 -32.460 1.00 69.88 73 ASP A N 1
ATOM 524 C CA . ASP A 1 73 ? 7.956 14.759 -32.290 1.00 69.88 73 ASP A CA 1
ATOM 525 C C . ASP A 1 73 ? 7.560 16.234 -32.500 1.00 69.88 73 ASP A C 1
ATOM 527 O O . ASP A 1 73 ? 8.258 17.133 -32.039 1.00 69.88 73 ASP A O 1
ATOM 531 N N . ALA A 1 74 ? 6.442 16.507 -33.184 1.00 73.75 74 ALA A N 1
ATOM 532 C CA . ALA A 1 74 ? 5.942 17.863 -33.429 1.00 73.75 74 ALA A CA 1
ATOM 533 C C . ALA A 1 74 ? 5.058 18.401 -32.286 1.00 73.75 74 ALA A C 1
ATOM 535 O O . ALA A 1 74 ? 4.649 19.566 -32.308 1.00 73.75 74 ALA A O 1
ATOM 536 N N . ILE A 1 75 ? 4.733 17.570 -31.290 1.00 73.81 75 ILE A N 1
ATOM 537 C CA . ILE A 1 75 ? 3.901 17.967 -30.153 1.00 73.81 75 ILE A CA 1
ATOM 538 C C . ILE A 1 75 ? 4.807 18.501 -29.043 1.00 73.81 75 ILE A C 1
ATOM 540 O O . ILE A 1 75 ? 5.631 17.768 -28.507 1.00 73.81 75 ILE A O 1
ATOM 544 N N . ASN A 1 76 ? 4.620 19.770 -28.658 1.00 72.44 76 ASN A N 1
ATOM 545 C CA . ASN A 1 76 ? 5.293 20.329 -27.485 1.00 72.44 76 ASN A CA 1
ATOM 546 C C . ASN A 1 76 ? 4.917 19.501 -26.232 1.00 72.44 76 ASN A C 1
ATOM 548 O O . ASN A 1 76 ? 3.737 19.517 -25.856 1.00 72.44 76 ASN A O 1
ATOM 552 N N . PRO A 1 77 ? 5.873 18.812 -25.577 1.00 70.19 77 PRO A N 1
ATOM 553 C CA . PRO A 1 77 ? 5.591 17.985 -24.405 1.00 70.19 77 PRO A CA 1
ATOM 554 C C . PRO A 1 77 ? 5.046 18.804 -23.227 1.00 70.19 77 PRO A C 1
ATOM 556 O O . PRO A 1 77 ? 4.208 18.309 -22.477 1.00 70.19 77 PRO A O 1
ATOM 559 N N . ASP A 1 78 ? 5.418 20.082 -23.123 1.00 75.12 78 ASP A N 1
ATOM 560 C CA . ASP A 1 78 ? 4.989 20.974 -22.042 1.00 75.12 78 ASP A CA 1
ATOM 561 C C . ASP A 1 78 ? 3.535 21.446 -22.194 1.00 75.12 78 ASP A C 1
ATOM 563 O O . ASP A 1 78 ? 2.965 22.035 -21.272 1.00 75.12 78 ASP A O 1
ATOM 567 N N . ARG A 1 79 ? 2.886 21.168 -23.338 1.00 77.00 79 ARG A N 1
ATOM 568 C CA . ARG A 1 79 ? 1.485 21.553 -23.587 1.00 77.00 79 ARG A CA 1
ATOM 569 C C . ARG A 1 79 ? 0.513 20.907 -22.597 1.00 77.00 79 ARG A C 1
ATOM 571 O O . ARG A 1 79 ? -0.549 21.469 -22.341 1.00 77.00 79 ARG A O 1
ATOM 578 N N . PHE A 1 80 ? 0.872 19.752 -22.039 1.00 70.00 80 PHE A N 1
ATOM 579 C CA . PHE A 1 80 ? 0.071 19.022 -21.050 1.00 70.00 80 PHE A CA 1
ATOM 580 C C . PHE A 1 80 ? 0.551 19.256 -19.606 1.00 70.00 80 PHE A C 1
ATOM 582 O O . PHE A 1 80 ? 0.151 18.540 -18.688 1.00 70.00 80 PHE A O 1
ATOM 589 N N . GLY A 1 81 ? 1.376 20.289 -19.403 1.00 71.25 81 GLY A N 1
ATOM 590 C CA . GLY A 1 81 ? 2.057 20.593 -18.151 1.00 71.25 81 GLY A CA 1
ATOM 591 C C . GLY A 1 81 ? 3.469 20.010 -18.122 1.00 71.25 81 GLY A C 1
ATOM 592 O O . GLY A 1 81 ? 3.739 18.974 -18.716 1.00 71.25 81 GLY A O 1
ATOM 593 N N . ALA A 1 82 ? 4.373 20.657 -17.385 1.00 66.31 82 ALA A N 1
ATOM 594 C CA . ALA A 1 82 ? 5.795 20.299 -17.300 1.00 66.31 82 ALA A CA 1
ATOM 595 C C . ALA A 1 82 ? 6.086 18.962 -16.575 1.00 66.31 82 ALA A C 1
ATOM 597 O O . ALA A 1 82 ? 7.221 18.707 -16.174 1.00 66.31 82 ALA A O 1
ATOM 598 N N . LYS A 1 83 ? 5.073 18.118 -16.329 1.00 69.00 83 LYS A N 1
ATOM 599 C CA . LYS A 1 83 ? 5.280 16.812 -15.695 1.00 69.00 83 LYS A CA 1
ATOM 600 C C . LYS A 1 83 ? 5.709 15.807 -16.768 1.00 69.00 83 LYS A C 1
ATOM 602 O O . LYS A 1 83 ? 4.938 15.575 -17.698 1.00 69.00 83 LYS A O 1
ATOM 607 N N . PRO A 1 84 ? 6.891 15.177 -16.637 1.00 70.56 84 PRO A N 1
ATOM 608 C CA . PRO A 1 84 ? 7.323 14.145 -17.568 1.00 70.56 84 PRO A CA 1
ATOM 609 C C . PRO A 1 84 ? 6.289 13.020 -17.637 1.00 70.56 84 PRO A C 1
ATOM 611 O O . PRO A 1 84 ? 5.800 12.553 -16.607 1.00 70.56 84 PRO A O 1
ATOM 614 N N . SER A 1 85 ? 5.967 12.566 -18.848 1.00 78.50 85 SER A N 1
ATOM 615 C CA . SER A 1 85 ? 5.106 11.397 -19.030 1.00 78.50 85 SER A CA 1
ATOM 616 C C . SER A 1 85 ? 5.784 10.159 -18.440 1.00 78.50 85 SER A C 1
ATOM 618 O O . SER A 1 85 ? 6.883 9.792 -18.856 1.00 78.50 85 SER A O 1
ATOM 620 N N . ASP A 1 86 ? 5.107 9.464 -17.527 1.00 89.69 86 ASP A N 1
ATOM 621 C CA . ASP A 1 86 ? 5.583 8.186 -17.004 1.00 89.69 86 ASP A CA 1
ATOM 622 C C . ASP A 1 86 ? 5.412 7.090 -18.069 1.00 89.69 86 ASP A C 1
ATOM 624 O O . ASP A 1 86 ? 4.319 6.563 -18.291 1.00 89.69 86 ASP A O 1
ATOM 628 N N . SER A 1 87 ? 6.502 6.756 -18.761 1.00 91.75 87 SER A N 1
ATOM 629 C CA . SER A 1 87 ? 6.500 5.742 -19.819 1.00 91.75 87 SER A CA 1
ATOM 630 C C . SER A 1 87 ? 6.143 4.345 -19.302 1.00 91.75 87 SER A C 1
ATOM 632 O O . SER A 1 87 ? 5.484 3.586 -20.020 1.00 91.75 87 SER A O 1
ATOM 634 N N . ALA A 1 88 ? 6.519 4.017 -18.061 1.00 95.50 88 ALA A N 1
ATOM 635 C CA . ALA A 1 88 ? 6.210 2.736 -17.439 1.00 95.50 88 ALA A CA 1
ATOM 636 C C . ALA A 1 88 ? 4.712 2.634 -17.137 1.00 95.50 88 ALA A C 1
ATOM 638 O O . ALA A 1 88 ? 4.067 1.658 -17.528 1.00 95.50 88 ALA A O 1
ATOM 639 N N . TYR A 1 89 ? 4.134 3.675 -16.537 1.00 93.56 89 TYR A N 1
ATOM 640 C CA . TYR A 1 89 ? 2.699 3.725 -16.264 1.00 93.56 89 TYR A CA 1
ATOM 641 C C . TYR A 1 89 ? 1.875 3.750 -17.559 1.00 93.56 89 TYR A C 1
ATOM 643 O O . TYR A 1 89 ? 0.897 3.016 -17.700 1.00 93.56 89 TYR A O 1
ATOM 651 N N . GLY A 1 90 ? 2.321 4.503 -18.568 1.00 94.75 90 GLY A N 1
ATOM 652 C CA . GLY A 1 90 ? 1.690 4.506 -19.886 1.00 94.75 90 GLY A CA 1
ATOM 653 C C . GLY A 1 90 ? 1.733 3.138 -20.577 1.00 94.75 90 GLY A C 1
ATOM 654 O O . GLY A 1 90 ? 0.799 2.784 -21.297 1.00 94.75 90 GLY A O 1
ATOM 655 N N . ALA A 1 91 ? 2.795 2.348 -20.390 1.00 96.19 91 ALA A N 1
ATOM 656 C CA . ALA A 1 91 ? 2.858 0.967 -20.875 1.00 96.19 91 ALA A CA 1
ATOM 657 C C . ALA A 1 91 ? 1.906 0.045 -20.091 1.00 96.19 91 ALA A C 1
ATOM 659 O O . ALA A 1 91 ? 1.219 -0.778 -20.698 1.00 96.19 91 ALA A O 1
ATOM 660 N N . PHE A 1 92 ? 1.808 0.224 -18.770 1.00 96.69 92 PHE A N 1
ATOM 661 C CA . PHE A 1 92 ? 0.895 -0.529 -17.907 1.00 96.69 92 PHE A CA 1
ATOM 662 C C . PHE A 1 92 ? -0.570 -0.326 -18.306 1.00 96.69 92 PHE A C 1
ATOM 664 O O . PHE A 1 92 ? -1.300 -1.299 -18.481 1.00 96.69 92 PHE A O 1
ATOM 671 N N . GLN A 1 93 ? -0.981 0.923 -18.541 1.00 95.31 93 GLN A N 1
ATOM 672 C CA . GLN A 1 93 ? -2.337 1.257 -18.994 1.00 95.31 93 GLN A CA 1
ATOM 673 C C . GLN A 1 93 ? -2.694 0.618 -20.343 1.00 95.31 93 GLN A C 1
ATOM 675 O O . GLN A 1 93 ? -3.853 0.300 -20.593 1.00 95.31 93 GLN A O 1
ATOM 680 N N . ARG A 1 94 ? -1.696 0.387 -21.204 1.00 95.69 94 ARG A N 1
ATOM 681 C CA . ARG A 1 94 ? -1.853 -0.302 -22.495 1.00 95.69 94 ARG A CA 1
ATOM 682 C C . ARG A 1 94 ? -1.820 -1.831 -22.383 1.00 95.69 94 ARG A C 1
ATOM 684 O O . ARG A 1 94 ? -1.881 -2.508 -23.404 1.00 95.69 94 ARG A O 1
ATOM 691 N N . GLY A 1 95 ? -1.681 -2.384 -21.177 1.00 96.25 95 GLY A N 1
ATOM 692 C CA . GLY A 1 95 ? -1.554 -3.826 -20.946 1.00 96.25 95 GLY A CA 1
ATOM 693 C C . GLY A 1 95 ? -0.173 -4.400 -21.285 1.00 96.25 95 GLY A C 1
ATOM 694 O O . GLY A 1 95 ? 0.024 -5.614 -21.251 1.00 96.25 95 GLY A O 1
ATOM 695 N N . LEU A 1 96 ? 0.816 -3.552 -21.588 1.00 97.31 96 LEU A N 1
ATOM 696 C CA . LEU A 1 96 ? 2.189 -3.963 -21.890 1.00 97.31 96 LEU A CA 1
ATOM 697 C C . LEU A 1 96 ? 2.974 -4.190 -20.591 1.00 97.31 96 LEU A C 1
ATOM 699 O O . LEU A 1 96 ? 3.970 -3.520 -20.322 1.00 97.31 96 LEU A O 1
ATOM 703 N N . TYR A 1 97 ? 2.519 -5.127 -19.761 1.00 97.31 97 TYR A N 1
ATOM 704 C CA . TYR A 1 97 ? 2.989 -5.259 -18.379 1.00 97.31 97 TYR A CA 1
ATOM 705 C C . TYR A 1 97 ? 4.467 -5.635 -18.247 1.00 97.31 97 TYR A C 1
ATOM 707 O O . TYR A 1 97 ? 5.164 -5.067 -17.413 1.00 97.31 97 TYR A O 1
ATOM 715 N N . LYS A 1 98 ? 4.990 -6.513 -19.115 1.00 96.75 98 LYS A N 1
ATOM 716 C CA . LYS A 1 98 ? 6.437 -6.810 -19.154 1.00 96.75 98 LYS A CA 1
ATOM 717 C C . LYS A 1 98 ? 7.258 -5.562 -19.475 1.00 96.75 98 LYS A C 1
ATOM 719 O O . LYS A 1 98 ? 8.287 -5.315 -18.856 1.00 96.75 98 LYS A O 1
ATOM 724 N N . THR A 1 99 ? 6.795 -4.764 -20.435 1.00 96.88 99 THR A N 1
ATOM 725 C CA . THR A 1 99 ? 7.447 -3.505 -20.804 1.00 96.88 99 THR A CA 1
ATOM 726 C C . THR A 1 99 ? 7.380 -2.507 -19.652 1.00 96.88 99 THR A C 1
ATOM 728 O O . THR A 1 99 ? 8.396 -1.911 -19.320 1.00 96.88 99 THR A O 1
ATOM 731 N N . ALA A 1 100 ? 6.221 -2.371 -19.004 1.00 97.81 100 ALA A N 1
ATOM 732 C CA . ALA A 1 100 ? 6.041 -1.515 -17.836 1.00 97.81 100 ALA A CA 1
ATOM 733 C C . ALA A 1 100 ? 6.982 -1.905 -16.688 1.00 97.81 100 ALA A C 1
ATOM 735 O O . ALA A 1 100 ? 7.670 -1.042 -16.154 1.00 97.81 100 ALA A O 1
ATOM 736 N N . TYR A 1 101 ? 7.071 -3.201 -16.372 1.00 97.69 101 TYR A N 1
ATOM 737 C CA . TYR A 1 101 ? 7.988 -3.736 -15.367 1.00 97.69 101 TYR A CA 1
ATOM 738 C C . TYR A 1 101 ? 9.437 -3.351 -15.678 1.00 97.69 101 TYR A C 1
ATOM 740 O O . TYR A 1 101 ? 10.119 -2.764 -14.842 1.00 97.69 101 TYR A O 1
ATOM 748 N N . ASN A 1 102 ? 9.890 -3.612 -16.907 1.00 96.31 102 ASN A N 1
ATOM 749 C CA . ASN A 1 102 ? 11.263 -3.321 -17.318 1.00 96.31 102 ASN A CA 1
ATOM 750 C C . ASN A 1 102 ? 11.579 -1.816 -17.274 1.00 96.31 102 ASN A C 1
ATOM 752 O O . ASN A 1 102 ? 12.664 -1.434 -16.844 1.00 96.31 102 ASN A O 1
ATOM 756 N N . LEU A 1 103 ? 10.635 -0.964 -17.690 1.00 96.06 103 LEU A N 1
ATOM 757 C CA . LEU A 1 103 ? 10.784 0.495 -17.635 1.00 96.06 103 LEU A CA 1
ATOM 758 C C . LEU A 1 103 ? 10.787 1.029 -16.194 1.00 96.06 103 LEU A C 1
ATOM 760 O O . LEU A 1 103 ? 11.497 1.987 -15.896 1.00 96.06 103 LEU A O 1
ATOM 764 N N . ALA A 1 104 ? 10.005 0.421 -15.300 1.00 97.00 104 ALA A N 1
ATOM 765 C CA . ALA A 1 104 ? 9.921 0.819 -13.899 1.00 97.00 104 ALA A CA 1
ATOM 766 C C . ALA A 1 104 ? 11.112 0.330 -13.063 1.00 97.00 104 ALA A C 1
ATOM 768 O O . ALA A 1 104 ? 11.465 0.989 -12.088 1.00 97.00 104 ALA A O 1
ATOM 769 N N . LEU A 1 105 ? 11.743 -0.793 -13.430 1.00 96.75 105 LEU A N 1
ATOM 770 C CA . LEU A 1 105 ? 12.730 -1.493 -12.597 1.00 96.75 105 LEU A CA 1
ATOM 771 C C . LEU A 1 105 ? 13.865 -0.593 -12.106 1.00 96.75 105 LEU A C 1
ATOM 773 O O . LEU A 1 105 ? 14.122 -0.527 -10.906 1.00 96.75 105 LEU A O 1
ATOM 777 N N . VAL A 1 106 ? 14.504 0.142 -13.016 1.00 95.38 106 VAL A N 1
ATOM 778 C CA . VAL A 1 106 ? 15.626 1.029 -12.669 1.00 95.38 106 VAL A CA 1
ATOM 779 C C . VAL A 1 106 ? 15.166 2.163 -11.748 1.00 95.38 106 VAL A C 1
ATOM 781 O O . VAL A 1 106 ? 15.844 2.498 -10.782 1.00 95.38 106 VAL A O 1
ATOM 784 N N . ARG A 1 107 ? 13.982 2.733 -11.999 1.00 95.56 107 ARG A N 1
ATOM 785 C CA . ARG A 1 107 ? 13.411 3.796 -11.156 1.00 95.56 107 ARG A CA 1
ATOM 786 C C . ARG A 1 107 ? 13.079 3.287 -9.756 1.00 95.56 107 ARG A C 1
ATOM 788 O O . ARG A 1 107 ? 13.423 3.943 -8.780 1.00 95.56 107 ARG A O 1
ATOM 795 N N . ALA A 1 108 ? 12.478 2.104 -9.657 1.00 97.38 108 ALA A N 1
ATOM 796 C CA . ALA A 1 108 ? 12.137 1.487 -8.381 1.00 97.38 108 ALA A CA 1
ATOM 797 C C . ALA A 1 108 ? 13.385 1.162 -7.545 1.00 97.38 108 ALA A C 1
ATOM 799 O O . ALA A 1 108 ? 13.398 1.406 -6.337 1.00 97.38 108 ALA A O 1
ATOM 800 N N . GLN A 1 109 ? 14.449 0.675 -8.195 1.00 96.94 109 GLN A N 1
ATOM 801 C CA . GLN A 1 109 ? 15.763 0.457 -7.576 1.00 96.94 109 GLN A CA 1
ATOM 802 C C . GLN A 1 109 ? 16.395 1.762 -7.075 1.00 96.94 109 GLN A C 1
ATOM 804 O O . GLN A 1 109 ? 17.039 1.762 -6.031 1.00 96.94 109 GLN A O 1
ATOM 809 N N . ASN A 1 110 ? 16.153 2.875 -7.770 1.00 96.38 110 ASN A N 1
ATOM 810 C CA . ASN A 1 110 ? 16.587 4.212 -7.358 1.00 96.38 110 ASN A CA 1
ATOM 811 C C . ASN A 1 110 ? 15.673 4.862 -6.304 1.00 96.38 110 ASN A C 1
ATOM 813 O O . ASN A 1 110 ? 15.865 6.030 -5.971 1.00 96.38 110 ASN A O 1
ATOM 817 N N . GLY A 1 111 ? 14.684 4.134 -5.781 1.00 96.38 111 GLY A N 1
ATOM 818 C CA . GLY A 1 111 ? 13.825 4.612 -4.702 1.00 96.38 111 GLY A CA 1
ATOM 819 C C . GLY A 1 111 ? 12.542 5.311 -5.146 1.00 96.38 111 GLY A C 1
ATOM 820 O O . GLY A 1 111 ? 11.812 5.770 -4.279 1.00 96.38 111 GLY A O 1
ATOM 821 N N . ASP A 1 112 ? 12.227 5.385 -6.445 1.00 96.81 112 ASP A N 1
ATOM 822 C CA . ASP A 1 112 ? 10.998 6.038 -6.916 1.00 96.81 112 ASP A CA 1
ATOM 823 C C . ASP A 1 112 ? 9.751 5.285 -6.404 1.00 96.81 112 ASP A C 1
ATOM 825 O O . ASP A 1 112 ? 9.489 4.159 -6.848 1.00 96.81 112 ASP A O 1
ATOM 829 N N . PRO A 1 113 ? 8.948 5.890 -5.512 1.00 97.19 113 PRO A N 1
ATOM 830 C CA . PRO A 1 113 ? 7.849 5.196 -4.857 1.00 97.19 113 PRO A CA 1
ATOM 831 C C . PRO A 1 113 ? 6.711 4.834 -5.822 1.00 97.19 113 PRO A C 1
ATOM 833 O O . PRO A 1 113 ? 6.039 3.815 -5.633 1.00 97.19 113 PRO A O 1
ATOM 836 N N . ALA A 1 114 ? 6.505 5.608 -6.894 1.00 95.38 114 ALA A N 1
ATOM 837 C CA . ALA A 1 114 ? 5.500 5.289 -7.907 1.00 95.38 114 ALA A CA 1
ATOM 838 C C . ALA A 1 114 ? 5.923 4.061 -8.725 1.00 95.38 114 ALA A C 1
ATOM 840 O O . ALA A 1 114 ? 5.111 3.169 -8.980 1.00 95.38 114 ALA A O 1
ATOM 841 N N . ALA A 1 115 ? 7.209 3.972 -9.076 1.00 97.62 115 ALA A N 1
ATOM 842 C CA . ALA A 1 115 ? 7.762 2.815 -9.773 1.00 97.62 115 ALA A CA 1
ATOM 843 C C . ALA A 1 115 ? 7.763 1.554 -8.891 1.00 97.62 115 ALA A C 1
ATOM 845 O O . ALA A 1 115 ? 7.412 0.476 -9.370 1.00 97.62 115 ALA A O 1
ATOM 846 N N . GLN A 1 116 ? 8.096 1.685 -7.603 1.00 98.56 116 GLN A N 1
ATOM 847 C CA . GLN A 1 116 ? 8.011 0.589 -6.631 1.00 98.56 116 GLN A CA 1
ATOM 848 C C . GLN A 1 116 ? 6.576 0.056 -6.517 1.00 98.56 116 GLN A C 1
ATOM 850 O O . GLN A 1 116 ? 6.358 -1.149 -6.638 1.00 98.56 116 GLN A O 1
ATOM 855 N N . THR A 1 117 ? 5.594 0.954 -6.383 1.00 98.38 117 THR A N 1
ATOM 856 C CA . THR A 1 117 ? 4.163 0.603 -6.340 1.00 98.38 117 THR A CA 1
ATOM 857 C C . THR A 1 117 ? 3.728 -0.130 -7.613 1.00 98.38 117 THR A C 1
ATOM 859 O O . THR A 1 117 ? 3.049 -1.153 -7.547 1.00 98.38 117 THR A O 1
ATOM 862 N N . LEU A 1 118 ? 4.155 0.353 -8.784 1.00 98.19 118 LEU A N 1
ATOM 863 C CA . LEU A 1 118 ? 3.818 -0.250 -10.075 1.00 98.19 118 LEU A CA 1
ATOM 864 C C . LEU A 1 118 ? 4.387 -1.668 -10.228 1.00 98.19 118 LEU A C 1
ATOM 866 O O . LEU A 1 118 ? 3.696 -2.568 -10.704 1.00 98.19 118 LEU A O 1
ATOM 870 N N . ILE A 1 119 ? 5.642 -1.881 -9.829 1.00 98.31 119 ILE A N 1
ATOM 871 C CA . ILE A 1 119 ? 6.265 -3.209 -9.861 1.00 98.31 119 ILE A CA 1
ATOM 872 C C . ILE A 1 119 ? 5.566 -4.158 -8.892 1.00 98.31 119 ILE A C 1
ATOM 874 O O . ILE A 1 119 ? 5.290 -5.303 -9.256 1.00 98.31 119 ILE A O 1
ATOM 878 N N . ALA A 1 120 ? 5.246 -3.681 -7.689 1.00 98.44 120 ALA A N 1
ATOM 879 C CA . ALA A 1 120 ? 4.524 -4.461 -6.698 1.00 98.44 120 ALA A CA 1
ATOM 880 C C . ALA A 1 120 ? 3.167 -4.939 -7.239 1.00 98.44 120 ALA A C 1
ATOM 882 O O . ALA A 1 120 ? 2.858 -6.123 -7.137 1.00 98.44 120 ALA A O 1
ATOM 883 N N . GLU A 1 121 ? 2.416 -4.058 -7.903 1.00 98.12 121 GLU A N 1
ATOM 884 C CA . GLU A 1 121 ? 1.135 -4.371 -8.551 1.00 98.12 121 GLU A CA 1
ATOM 885 C C . GLU A 1 121 ? 1.276 -5.424 -9.657 1.00 98.12 121 GLU A C 1
ATOM 887 O O . GLU A 1 121 ? 0.493 -6.373 -9.749 1.00 98.12 121 GLU A O 1
ATOM 892 N N . ILE A 1 122 ? 2.302 -5.286 -10.499 1.00 98.44 122 ILE A N 1
ATOM 893 C CA . ILE A 1 122 ? 2.580 -6.244 -11.573 1.00 98.44 122 ILE A CA 1
ATOM 894 C C . ILE A 1 122 ? 2.885 -7.635 -10.995 1.00 98.44 122 ILE A C 1
ATOM 896 O O . ILE A 1 122 ? 2.353 -8.634 -11.486 1.00 98.44 122 ILE A O 1
ATOM 900 N N . LEU A 1 123 ? 3.709 -7.706 -9.948 1.00 98.56 123 LEU A N 1
ATOM 901 C CA . LEU A 1 123 ? 4.115 -8.959 -9.308 1.00 98.56 123 LEU A CA 1
ATOM 902 C C . LEU A 1 123 ? 2.998 -9.589 -8.467 1.00 98.56 123 LEU A C 1
ATOM 904 O O . LEU A 1 123 ? 2.856 -10.813 -8.475 1.00 98.56 123 LEU A O 1
ATOM 908 N N . SER A 1 124 ? 2.204 -8.786 -7.754 1.00 97.81 124 SER A N 1
ATOM 909 C CA . SER A 1 124 ? 1.127 -9.277 -6.883 1.00 97.81 124 SER A CA 1
ATOM 910 C C . SER A 1 124 ? 0.022 -9.948 -7.696 1.00 97.81 124 SER A C 1
ATOM 912 O O . SER A 1 124 ? -0.488 -10.999 -7.310 1.00 97.81 124 SER A O 1
ATOM 914 N N . ARG A 1 125 ? -0.292 -9.381 -8.866 1.00 96.62 125 ARG A N 1
ATOM 915 C CA . ARG A 1 125 ? -1.343 -9.862 -9.770 1.00 96.62 125 ARG A CA 1
ATOM 916 C C . ARG A 1 125 ? -0.838 -10.790 -10.872 1.00 96.62 125 ARG A C 1
ATOM 918 O O . ARG A 1 125 ? -1.656 -11.375 -11.577 1.00 96.62 125 ARG A O 1
ATOM 925 N N . GLY A 1 126 ? 0.478 -10.928 -11.040 1.00 9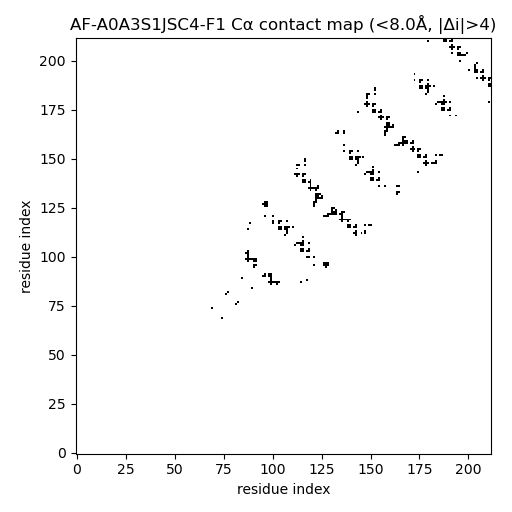6.62 126 GLY A N 1
ATOM 926 C CA . GLY A 1 126 ? 1.073 -11.745 -12.101 1.00 96.62 126 GLY A CA 1
ATOM 927 C C . GLY A 1 126 ? 0.778 -1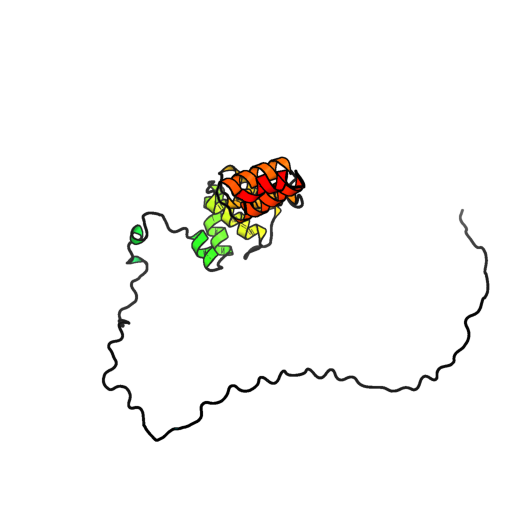1.208 -13.504 1.00 96.62 126 GLY A C 1
ATOM 928 O O . GLY A 1 126 ? 0.437 -11.957 -14.421 1.00 96.62 126 GLY A O 1
ATOM 929 N N . LEU A 1 127 ? 0.850 -9.888 -13.678 1.00 96.44 127 LEU A N 1
ATOM 930 C CA . LEU A 1 127 ? 0.509 -9.232 -14.936 1.00 96.44 127 LEU A CA 1
ATOM 931 C C . LEU A 1 127 ? 1.680 -9.333 -15.914 1.00 96.44 127 LEU A C 1
ATOM 933 O O . LEU A 1 127 ? 2.677 -8.626 -15.806 1.00 96.44 127 LEU A O 1
ATOM 937 N N . GLY A 1 128 ? 1.594 -10.255 -16.872 1.00 92.81 128 GLY A N 1
ATOM 938 C CA . GLY A 1 128 ? 2.658 -10.490 -17.855 1.00 92.81 128 GLY A CA 1
ATOM 939 C C . GLY A 1 128 ? 3.942 -11.106 -17.280 1.00 92.81 128 GLY A C 1
ATOM 940 O O . GLY A 1 128 ? 4.810 -11.500 -18.053 1.00 92.81 128 GLY A O 1
ATOM 941 N N . VAL A 1 129 ? 4.062 -11.250 -15.964 1.00 94.81 129 VAL A N 1
ATOM 942 C CA . VAL A 1 129 ? 5.129 -11.972 -15.257 1.00 94.81 129 VAL A CA 1
ATOM 943 C C . VAL A 1 129 ? 4.492 -12.976 -14.290 1.00 94.81 129 VAL A C 1
ATOM 945 O O . VAL A 1 129 ? 3.329 -12.802 -13.933 1.00 94.81 129 VAL A O 1
ATOM 948 N N . PRO A 1 130 ? 5.194 -14.039 -13.867 1.00 97.19 130 PRO A N 1
ATOM 949 C CA . PRO A 1 130 ? 4.670 -14.941 -12.845 1.00 97.19 130 PRO A CA 1
ATOM 950 C C . PRO A 1 130 ? 4.324 -14.196 -11.550 1.00 97.19 130 PRO A C 1
ATOM 952 O O . PRO A 1 130 ? 5.016 -13.251 -11.172 1.00 97.19 130 PRO A O 1
ATOM 955 N N . VAL A 1 131 ? 3.273 -14.643 -10.858 1.00 97.75 131 VAL A N 1
ATOM 956 C CA . VAL A 1 131 ? 2.892 -14.090 -9.551 1.00 97.75 131 VAL A CA 1
ATOM 957 C C . VAL A 1 131 ? 4.040 -14.280 -8.561 1.00 97.75 131 VAL A C 1
ATOM 959 O O . VAL A 1 131 ? 4.520 -15.398 -8.368 1.00 97.75 131 VAL A O 1
ATOM 962 N N . ASN A 1 132 ? 4.431 -13.199 -7.889 1.00 97.88 132 ASN A N 1
ATOM 963 C CA . ASN A 1 132 ? 5.396 -13.234 -6.798 1.00 97.88 132 ASN A CA 1
ATOM 964 C C . ASN A 1 132 ? 4.966 -12.291 -5.668 1.00 97.88 132 ASN A C 1
ATOM 966 O O . ASN A 1 132 ? 5.498 -11.194 -5.500 1.00 97.88 132 ASN A O 1
ATOM 970 N N . ALA A 1 133 ? 3.990 -12.731 -4.873 1.00 97.25 133 ALA A N 1
ATOM 971 C CA . ALA A 1 133 ? 3.442 -11.935 -3.776 1.00 97.25 133 ALA A CA 1
ATOM 972 C C . ALA A 1 133 ? 4.481 -11.609 -2.685 1.00 97.25 133 ALA A C 1
ATOM 974 O O . ALA A 1 133 ? 4.433 -10.534 -2.097 1.00 97.25 133 ALA A O 1
ATOM 975 N N . ALA A 1 134 ? 5.456 -12.488 -2.434 1.00 97.69 134 ALA A N 1
ATOM 976 C CA . ALA A 1 134 ? 6.504 -12.222 -1.446 1.00 97.69 134 ALA A CA 1
ATOM 977 C C . ALA A 1 134 ? 7.441 -11.086 -1.884 1.00 97.69 134 ALA A C 1
ATOM 979 O O . ALA A 1 134 ? 7.872 -10.278 -1.064 1.00 97.69 134 ALA A O 1
ATOM 980 N N . GLU A 1 135 ? 7.760 -11.005 -3.176 1.00 98.12 135 GLU A N 1
ATOM 981 C CA . GLU A 1 135 ? 8.536 -9.893 -3.723 1.00 98.12 135 GLU A CA 1
ATOM 982 C C . GLU A 1 135 ? 7.700 -8.617 -3.838 1.00 98.12 135 GLU A C 1
ATOM 984 O O . GLU A 1 135 ? 8.175 -7.549 -3.459 1.00 98.12 135 GLU A O 1
ATOM 989 N N . ALA A 1 136 ? 6.438 -8.727 -4.263 1.00 98.56 136 ALA A N 1
ATOM 990 C CA . ALA A 1 136 ? 5.507 -7.602 -4.279 1.00 98.56 136 ALA A CA 1
ATOM 991 C C . ALA A 1 136 ? 5.391 -6.940 -2.900 1.00 98.56 136 ALA A C 1
ATOM 993 O O . ALA A 1 136 ? 5.454 -5.719 -2.804 1.00 98.56 136 ALA A O 1
ATOM 994 N N . ALA A 1 137 ? 5.308 -7.735 -1.828 1.00 98.56 137 ALA A N 1
ATOM 995 C CA . ALA A 1 137 ? 5.238 -7.221 -0.465 1.00 98.56 137 ALA A CA 1
ATOM 996 C C . ALA A 1 137 ? 6.450 -6.357 -0.091 1.00 98.56 137 ALA A C 1
ATOM 998 O O . ALA A 1 137 ? 6.289 -5.346 0.584 1.00 98.56 137 ALA A O 1
ATOM 999 N N . LYS A 1 138 ? 7.654 -6.710 -0.560 1.00 98.56 138 LYS A N 1
ATOM 1000 C CA . LYS A 1 138 ? 8.864 -5.904 -0.327 1.00 98.56 138 LYS A CA 1
ATOM 1001 C C . LYS A 1 138 ? 8.770 -4.554 -1.032 1.00 98.56 138 LYS A C 1
ATOM 1003 O O . LYS A 1 138 ? 9.101 -3.533 -0.442 1.00 98.56 138 LYS A O 1
ATOM 1008 N N . TRP A 1 139 ? 8.303 -4.546 -2.277 1.00 98.69 139 TRP A N 1
ATOM 1009 C CA . TRP A 1 139 ? 8.142 -3.314 -3.046 1.00 98.69 139 TRP A CA 1
ATOM 1010 C C . TRP A 1 139 ? 7.030 -2.419 -2.492 1.00 98.69 139 TRP A C 1
ATOM 1012 O O . TRP A 1 139 ? 7.238 -1.213 -2.365 1.00 98.69 139 TRP A O 1
ATOM 1022 N N . TYR A 1 140 ? 5.891 -2.995 -2.092 1.00 98.75 140 TYR A N 1
ATOM 1023 C CA . TYR A 1 140 ? 4.847 -2.244 -1.396 1.00 98.75 140 TYR A CA 1
ATOM 1024 C C . TYR A 1 140 ? 5.347 -1.690 -0.062 1.00 98.75 140 TYR A C 1
ATOM 1026 O O . TYR A 1 140 ? 5.059 -0.537 0.227 1.00 98.75 140 TYR A O 1
ATOM 1034 N N . ALA A 1 141 ? 6.125 -2.448 0.720 1.00 98.69 141 ALA A N 1
ATOM 1035 C CA . ALA A 1 141 ? 6.695 -1.955 1.975 1.00 98.69 141 ALA A CA 1
ATOM 1036 C C . ALA A 1 141 ? 7.557 -0.700 1.757 1.00 98.69 141 ALA A C 1
ATOM 1038 O O . ALA A 1 141 ? 7.329 0.317 2.406 1.00 98.69 141 ALA A O 1
ATOM 1039 N N . LEU A 1 142 ? 8.471 -0.732 0.778 1.00 98.69 142 LEU A N 1
ATOM 1040 C CA . LEU A 1 142 ? 9.329 0.412 0.442 1.00 98.69 142 LEU A CA 1
ATOM 1041 C C . LEU A 1 142 ? 8.524 1.648 0.009 1.00 98.69 142 LEU A C 1
ATOM 1043 O O . LEU A 1 142 ? 8.820 2.766 0.424 1.00 98.69 142 LEU A O 1
ATOM 1047 N N . ALA A 1 143 ? 7.482 1.466 -0.802 1.00 98.62 143 ALA A N 1
ATOM 1048 C CA . ALA A 1 143 ? 6.626 2.574 -1.220 1.00 98.62 143 ALA A CA 1
ATOM 1049 C C . ALA A 1 143 ? 5.689 3.061 -0.095 1.00 98.62 143 ALA A C 1
ATOM 1051 O O . ALA A 1 143 ? 5.349 4.244 -0.038 1.00 98.62 143 ALA A O 1
ATOM 1052 N N . ALA A 1 144 ? 5.276 2.168 0.808 1.00 98.62 144 ALA A N 1
ATOM 1053 C CA . ALA A 1 144 ? 4.449 2.486 1.967 1.00 98.62 144 ALA A CA 1
ATOM 1054 C C . ALA A 1 144 ? 5.210 3.336 2.995 1.00 98.62 144 ALA A C 1
ATOM 1056 O O . ALA A 1 144 ? 4.640 4.282 3.541 1.00 98.62 144 ALA A O 1
ATOM 1057 N N . GLU A 1 145 ? 6.500 3.052 3.202 1.00 98.25 145 GLU A N 1
ATOM 1058 C CA . GLU A 1 145 ? 7.409 3.866 4.024 1.00 98.25 145 GLU A CA 1
ATOM 1059 C C . GLU A 1 145 ? 7.544 5.300 3.490 1.00 98.25 145 GLU A C 1
ATOM 1061 O O . GLU A 1 145 ? 7.693 6.243 4.264 1.00 98.25 145 GLU A O 1
ATOM 1066 N N . GLN A 1 146 ? 7.418 5.481 2.173 1.00 98.12 146 GLN A N 1
ATOM 1067 C CA . GLN A 1 146 ? 7.428 6.789 1.510 1.00 98.12 146 GLN A CA 1
ATOM 1068 C C . GLN A 1 146 ? 6.053 7.477 1.480 1.00 98.12 146 GLN A C 1
ATOM 1070 O O . GLN A 1 146 ? 5.909 8.549 0.894 1.00 98.12 146 GLN A O 1
ATOM 1075 N N . GLY A 1 147 ? 5.033 6.879 2.100 1.00 97.31 147 GLY A N 1
ATOM 1076 C CA . GLY A 1 147 ? 3.719 7.498 2.245 1.00 97.31 147 GLY A CA 1
ATOM 1077 C C . GLY A 1 147 ? 2.797 7.361 1.036 1.00 97.31 147 GLY A C 1
ATOM 1078 O O . GLY A 1 147 ? 1.828 8.110 0.948 1.00 97.31 147 GLY A O 1
ATOM 1079 N N . ILE A 1 148 ? 3.057 6.438 0.099 1.00 98.25 148 ILE A N 1
ATOM 1080 C CA . ILE A 1 148 ? 2.116 6.190 -1.004 1.00 98.25 148 ILE A CA 1
ATOM 1081 C C . ILE A 1 148 ? 0.863 5.497 -0.456 1.00 98.25 148 ILE A C 1
ATOM 1083 O O . ILE A 1 148 ? 0.968 4.338 -0.041 1.00 98.25 148 ILE A O 1
ATOM 1087 N N . PRO A 1 149 ? -0.329 6.127 -0.513 1.00 98.38 149 PRO A N 1
ATOM 1088 C CA . PRO A 1 149 ? -1.523 5.586 0.141 1.00 98.38 149 PRO A CA 1
ATOM 1089 C C . PRO A 1 149 ? -1.945 4.223 -0.410 1.00 98.38 149 PRO A C 1
ATOM 1091 O O . PRO A 1 149 ? -2.391 3.359 0.336 1.00 98.38 149 PRO A O 1
ATOM 1094 N N . GLU A 1 150 ? -1.774 4.005 -1.718 1.00 98.19 150 GLU A N 1
ATOM 1095 C CA . GLU A 1 150 ? -2.052 2.706 -2.342 1.00 98.19 150 GLU A CA 1
ATOM 1096 C C . GLU A 1 150 ? -1.124 1.608 -1.807 1.00 98.19 150 GLU A C 1
ATOM 1098 O O . GLU A 1 150 ? -1.581 0.528 -1.450 1.00 98.19 150 GLU A O 1
ATOM 1103 N N . SER A 1 151 ? 0.170 1.891 -1.665 1.00 98.56 151 SER A N 1
ATOM 1104 C CA . SER A 1 151 ? 1.130 0.916 -1.140 1.00 98.56 151 SER A CA 1
ATOM 1105 C C . SER A 1 151 ? 0.948 0.662 0.350 1.00 98.56 151 SER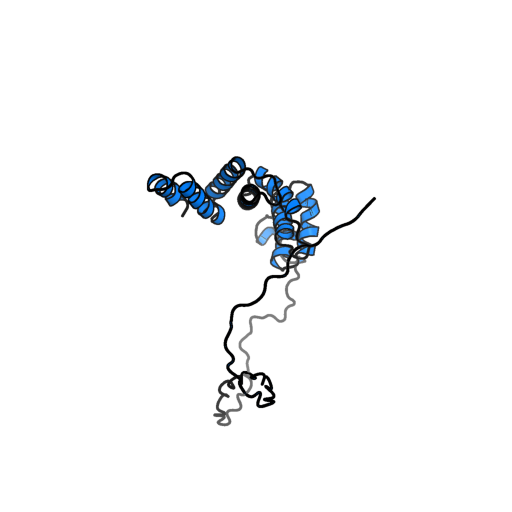 A C 1
ATOM 1107 O O . SER A 1 151 ? 1.058 -0.481 0.783 1.00 98.56 151 SER A O 1
ATOM 1109 N N . GLN A 1 152 ? 0.612 1.693 1.130 1.00 98.81 152 GLN A N 1
ATOM 1110 C CA . GLN A 1 152 ? 0.238 1.538 2.537 1.00 98.81 152 GLN A CA 1
ATOM 1111 C C . GLN A 1 152 ? -0.978 0.616 2.687 1.00 98.81 152 GLN A C 1
ATOM 1113 O O . GLN A 1 152 ? -0.932 -0.324 3.479 1.00 98.81 152 GLN A O 1
ATOM 1118 N N . PHE A 1 153 ? -2.021 0.828 1.880 1.00 98.75 153 PHE A N 1
ATOM 1119 C CA . PHE A 1 153 ? -3.208 -0.024 1.845 1.00 98.75 153 PHE A CA 1
ATOM 1120 C C . PHE A 1 153 ? -2.868 -1.480 1.490 1.00 98.75 153 PHE A C 1
ATOM 1122 O O . PHE A 1 153 ? -3.195 -2.395 2.248 1.00 98.75 153 PHE A O 1
ATOM 1129 N N . GLN A 1 154 ? -2.173 -1.703 0.371 1.00 98.50 154 GLN A N 1
ATOM 1130 C CA . GLN A 1 154 ? -1.840 -3.053 -0.093 1.00 98.50 154 GLN A CA 1
ATOM 1131 C C . GLN A 1 154 ? -0.924 -3.781 0.897 1.00 98.50 154 GLN A C 1
ATOM 1133 O O . GLN A 1 154 ? -1.170 -4.939 1.236 1.00 98.50 154 GLN A O 1
ATOM 1138 N N . TYR A 1 155 ? 0.099 -3.105 1.427 1.00 98.69 155 TYR A N 1
ATOM 1139 C CA . TYR A 1 155 ? 0.998 -3.715 2.402 1.00 98.69 155 TYR A CA 1
ATOM 1140 C C . TYR A 1 155 ? 0.286 -4.031 3.722 1.00 98.69 155 TYR A C 1
ATOM 1142 O O . TYR A 1 155 ? 0.503 -5.104 4.287 1.00 98.69 155 TYR A O 1
ATOM 1150 N N . ALA A 1 156 ? -0.629 -3.166 4.176 1.00 98.56 156 ALA A N 1
ATOM 1151 C CA . ALA A 1 156 ? -1.464 -3.441 5.342 1.00 98.56 156 ALA A CA 1
ATOM 1152 C C . ALA A 1 156 ? -2.292 -4.722 5.161 1.00 98.56 156 ALA A C 1
ATOM 1154 O O . ALA A 1 156 ? -2.318 -5.563 6.059 1.00 98.56 156 ALA A O 1
ATOM 1155 N N . LEU A 1 157 ? -2.907 -4.929 3.989 1.00 98.25 157 LEU A N 1
ATOM 1156 C CA . LEU A 1 157 ? -3.627 -6.173 3.696 1.00 98.25 157 LEU A CA 1
ATOM 1157 C C . LEU A 1 157 ? -2.709 -7.400 3.756 1.00 98.25 157 LEU A C 1
ATOM 1159 O O . LEU A 1 157 ? -3.088 -8.423 4.325 1.00 98.25 157 LEU A O 1
ATOM 1163 N N . MET A 1 158 ? -1.491 -7.300 3.220 1.00 98.38 158 MET A N 1
ATOM 1164 C CA . MET A 1 158 ? -0.520 -8.400 3.261 1.00 98.38 158 MET A CA 1
ATOM 1165 C C . MET A 1 158 ? -0.071 -8.728 4.692 1.00 98.38 158 MET A C 1
ATOM 1167 O O . MET A 1 158 ? 0.081 -9.904 5.026 1.00 98.38 158 MET A O 1
ATOM 1171 N N . LEU A 1 159 ? 0.099 -7.714 5.546 1.00 98.50 159 LEU A N 1
ATOM 1172 C CA . LEU A 1 159 ? 0.426 -7.883 6.964 1.00 98.50 159 LEU A CA 1
ATOM 1173 C C . LEU A 1 159 ? -0.731 -8.475 7.779 1.00 98.50 159 LEU A C 1
ATOM 1175 O O . LEU A 1 159 ? -0.468 -9.234 8.709 1.00 98.50 159 LEU A O 1
ATOM 1179 N N . LEU A 1 160 ? -1.991 -8.166 7.452 1.00 97.44 160 LEU A N 1
ATOM 1180 C CA . LEU A 1 160 ? -3.161 -8.791 8.092 1.00 97.44 160 LEU A CA 1
ATOM 1181 C C . LEU A 1 160 ? -3.306 -10.260 7.689 1.00 97.44 160 LEU A C 1
ATOM 1183 O O . LEU A 1 160 ? -3.608 -11.110 8.527 1.00 97.44 160 LEU A O 1
ATOM 1187 N N . ASP A 1 161 ? -3.084 -10.547 6.409 1.00 96.25 161 ASP A N 1
ATOM 1188 C CA . ASP A 1 161 ? -3.206 -11.880 5.832 1.00 96.25 161 ASP A CA 1
ATOM 1189 C C . ASP A 1 161 ? -2.087 -12.824 6.301 1.00 96.25 161 ASP A C 1
ATOM 1191 O O . ASP A 1 161 ? -2.338 -13.978 6.647 1.00 96.25 161 ASP A O 1
ATOM 1195 N N . GLY A 1 162 ? -0.846 -12.338 6.359 1.00 96.75 162 GLY A N 1
ATOM 1196 C CA . GLY A 1 162 ? 0.277 -13.074 6.932 1.00 96.75 162 GLY A CA 1
ATOM 1197 C C . GLY A 1 162 ? 0.785 -14.271 6.110 1.00 96.75 162 GLY A C 1
ATOM 1198 O O . GLY A 1 162 ? 1.641 -15.008 6.603 1.00 96.75 162 GLY A O 1
ATOM 1199 N N . ARG A 1 163 ? 0.288 -14.509 4.880 1.00 96.12 163 ARG A N 1
ATOM 1200 C CA . ARG A 1 163 ? 0.732 -15.650 4.045 1.00 96.12 163 ARG A CA 1
ATOM 1201 C C . ARG A 1 163 ? 2.124 -15.467 3.447 1.00 96.12 163 ARG A C 1
ATOM 1203 O O . ARG A 1 163 ? 2.865 -16.438 3.325 1.00 96.12 163 ARG A O 1
ATOM 1210 N N . TYR A 1 164 ? 2.462 -14.245 3.034 1.00 93.56 164 TYR A N 1
ATOM 1211 C CA . TYR A 1 164 ? 3.701 -13.940 2.294 1.00 93.56 164 TYR A CA 1
ATOM 1212 C C . TYR A 1 164 ? 4.678 -13.055 3.073 1.00 93.56 164 TYR A C 1
ATOM 1214 O O . TYR A 1 164 ? 5.855 -12.972 2.729 1.00 93.56 164 TYR A O 1
ATOM 1222 N N . VAL A 1 165 ? 4.187 -12.412 4.128 1.00 96.81 165 VAL A N 1
ATOM 1223 C CA . VAL A 1 165 ? 4.948 -11.614 5.089 1.00 96.81 165 VAL A CA 1
ATOM 1224 C C . VAL A 1 165 ? 4.521 -12.011 6.491 1.00 96.81 165 VAL A C 1
ATOM 1226 O O . VAL A 1 165 ? 3.431 -12.541 6.683 1.00 96.81 165 VAL A O 1
ATOM 1229 N N . LYS A 1 166 ? 5.384 -11.787 7.483 1.00 97.44 166 LYS A N 1
ATOM 1230 C CA . LYS A 1 166 ? 5.034 -12.077 8.874 1.00 97.44 166 LYS A CA 1
ATOM 1231 C C . LYS A 1 166 ? 3.822 -11.232 9.271 1.00 97.44 166 LYS A C 1
ATOM 1233 O O . LYS A 1 166 ? 3.854 -10.017 9.109 1.00 97.44 166 LYS A O 1
ATOM 1238 N N . LYS A 1 167 ? 2.794 -11.886 9.818 1.00 98.00 167 LYS A N 1
ATOM 1239 C CA . LYS A 1 167 ? 1.586 -11.210 10.289 1.00 98.00 167 LYS A CA 1
ATOM 1240 C C . LYS A 1 167 ? 1.929 -10.137 11.331 1.00 98.00 167 LYS A C 1
ATOM 1242 O O . LYS A 1 167 ? 2.615 -10.441 12.311 1.00 98.00 167 LYS A O 1
ATOM 1247 N N . ASP A 1 168 ? 1.434 -8.920 11.126 1.00 98.12 168 ASP A N 1
ATOM 1248 C CA . ASP A 1 168 ? 1.574 -7.790 12.052 1.00 98.12 168 ASP A CA 1
ATOM 1249 C C . ASP A 1 168 ? 0.314 -6.920 12.019 1.00 98.12 168 ASP A C 1
ATOM 1251 O O . ASP A 1 168 ? 0.166 -6.015 11.200 1.00 98.12 168 ASP A O 1
ATOM 1255 N N . GLU A 1 169 ? -0.613 -7.206 12.929 1.00 96.81 169 GLU A N 1
ATOM 1256 C CA . GLU A 1 169 ? -1.898 -6.505 13.001 1.00 96.81 169 GLU A CA 1
ATOM 1257 C C . GLU A 1 169 ? -1.740 -5.037 13.409 1.00 96.81 169 GLU A C 1
ATOM 1259 O O . GLU A 1 169 ? -2.483 -4.185 12.930 1.00 96.81 169 GLU A O 1
ATOM 1264 N N . LYS A 1 170 ? -0.755 -4.719 14.260 1.00 97.50 170 LYS A N 1
ATOM 1265 C CA . LYS A 1 170 ? -0.526 -3.343 14.721 1.00 97.50 170 LYS A CA 1
ATOM 1266 C C . LYS A 1 170 ? 0.067 -2.491 13.607 1.00 97.50 170 LYS A C 1
ATOM 1268 O O . LYS A 1 170 ? -0.419 -1.387 13.366 1.00 97.50 170 LYS A O 1
ATOM 1273 N N . GLY A 1 171 ? 1.086 -3.013 12.922 1.00 98.00 171 GLY A N 1
ATOM 1274 C CA . GLY A 1 171 ? 1.672 -2.360 11.753 1.00 98.00 171 GLY A CA 1
ATOM 1275 C C . GLY A 1 171 ? 0.645 -2.173 10.638 1.00 98.00 171 GLY A C 1
ATOM 1276 O O . GLY A 1 171 ? 0.526 -1.081 10.083 1.00 98.00 171 GLY A O 1
ATOM 1277 N N . ALA A 1 172 ? -0.168 -3.199 10.370 1.00 98.25 172 ALA A N 1
ATOM 1278 C CA . ALA A 1 172 ? -1.236 -3.105 9.386 1.00 98.25 172 ALA A CA 1
ATOM 1279 C C . ALA A 1 172 ? -2.287 -2.048 9.740 1.00 98.25 172 ALA A C 1
ATOM 1281 O O . ALA A 1 172 ? -2.681 -1.277 8.871 1.00 98.25 172 ALA A O 1
ATOM 1282 N N . TYR A 1 173 ? -2.723 -1.986 11.002 1.00 98.19 173 TYR A N 1
ATOM 1283 C CA . TYR A 1 173 ? -3.686 -0.986 11.459 1.00 98.19 173 TYR A CA 1
ATOM 1284 C C . TYR A 1 173 ? -3.165 0.438 11.223 1.00 98.19 173 TYR A C 1
ATOM 1286 O O . TYR A 1 173 ? -3.877 1.266 10.662 1.00 98.19 173 TYR A O 1
ATOM 1294 N N . ALA A 1 174 ? -1.905 0.707 11.585 1.00 98.44 174 ALA A N 1
ATOM 1295 C CA . ALA A 1 174 ? -1.290 2.021 11.398 1.00 98.44 174 ALA A CA 1
ATOM 1296 C C . ALA A 1 174 ? -1.187 2.417 9.914 1.00 98.44 174 ALA A C 1
ATOM 1298 O O . ALA A 1 174 ? -1.509 3.546 9.548 1.00 98.44 174 ALA A O 1
ATOM 1299 N N . LEU A 1 175 ? -0.781 1.485 9.049 1.00 98.75 175 LEU A N 1
ATOM 1300 C CA . LEU A 1 175 ? -0.700 1.717 7.604 1.00 98.75 175 LEU A CA 1
ATOM 1301 C C . LEU A 1 175 ? -2.083 1.909 6.969 1.00 98.75 175 LEU A C 1
ATOM 1303 O O . LEU A 1 175 ? -2.253 2.785 6.124 1.00 98.75 175 LEU A O 1
ATOM 1307 N N . MET A 1 176 ? -3.076 1.122 7.392 1.00 98.56 176 MET A N 1
ATOM 1308 C CA . MET A 1 176 ? -4.458 1.239 6.924 1.00 98.56 176 MET A CA 1
ATOM 1309 C C . MET A 1 176 ? -5.055 2.598 7.303 1.00 98.56 176 MET A C 1
ATOM 1311 O O . MET A 1 176 ? -5.668 3.252 6.462 1.00 98.56 176 MET A O 1
ATOM 1315 N N . GLN A 1 177 ? -4.825 3.043 8.543 1.00 98.38 177 GLN A N 1
ATOM 1316 C CA . GLN A 1 177 ? -5.224 4.367 9.012 1.00 98.38 177 GLN A CA 1
ATOM 1317 C C . GLN A 1 177 ? -4.566 5.471 8.176 1.00 98.38 177 GLN A C 1
ATOM 1319 O O . GLN A 1 177 ? -5.266 6.334 7.652 1.00 98.38 177 GLN A O 1
ATOM 1324 N N . ALA A 1 178 ? -3.243 5.416 7.991 1.00 98.62 178 ALA A N 1
ATOM 1325 C CA . ALA A 1 178 ? -2.510 6.414 7.212 1.00 98.62 178 ALA A CA 1
ATOM 1326 C C . ALA A 1 178 ? -3.026 6.511 5.765 1.00 98.62 178 ALA A C 1
ATOM 1328 O O . ALA A 1 178 ? -3.261 7.608 5.257 1.00 98.62 178 ALA A O 1
ATOM 1329 N N . ALA A 1 179 ? -3.286 5.370 5.121 1.00 98.69 179 ALA A N 1
ATOM 1330 C CA . ALA A 1 179 ? -3.859 5.335 3.781 1.00 98.69 179 ALA A CA 1
ATOM 1331 C C . ALA A 1 179 ? -5.281 5.927 3.738 1.00 98.69 179 ALA A C 1
ATOM 1333 O O . ALA A 1 179 ? -5.618 6.655 2.800 1.00 98.69 179 ALA A O 1
ATOM 1334 N N . ALA A 1 180 ? -6.111 5.637 4.746 1.00 98.50 180 ALA A N 1
ATOM 1335 C CA . ALA A 1 180 ? -7.474 6.151 4.851 1.00 98.50 180 ALA A CA 1
ATOM 1336 C C . ALA A 1 180 ? -7.506 7.677 5.045 1.00 98.50 180 ALA A C 1
ATOM 1338 O O . ALA A 1 180 ? -8.263 8.377 4.364 1.00 98.50 180 ALA A O 1
ATOM 1339 N N . GLU A 1 181 ? -6.652 8.194 5.928 1.00 97.94 181 GLU A N 1
ATOM 1340 C CA . GLU A 1 181 ? -6.480 9.628 6.192 1.00 97.94 181 GLU A CA 1
ATOM 1341 C C . GLU A 1 181 ? -5.916 10.370 4.972 1.00 97.94 181 GLU A C 1
ATOM 1343 O O . GLU A 1 181 ? -6.320 11.497 4.687 1.00 97.94 181 GLU A O 1
ATOM 1348 N N . ALA A 1 182 ? -5.056 9.715 4.187 1.00 97.62 182 ALA A N 1
ATOM 1349 C CA . ALA A 1 182 ? -4.556 10.232 2.914 1.00 97.62 182 ALA A CA 1
ATOM 1350 C C . ALA A 1 182 ? -5.576 10.145 1.755 1.00 97.62 182 ALA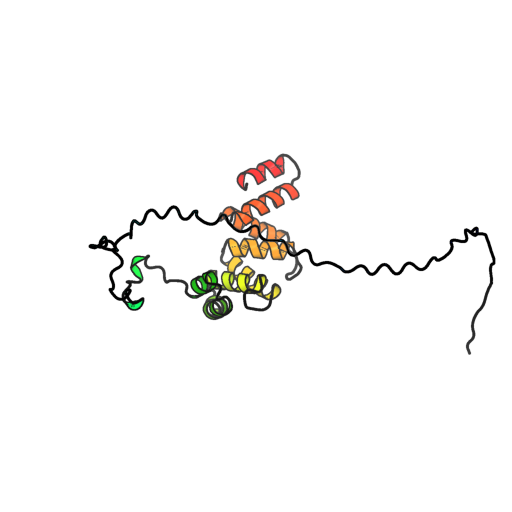 A C 1
ATOM 1352 O O . ALA A 1 182 ? -5.253 10.488 0.616 1.00 97.62 182 ALA A O 1
ATOM 1353 N N . GLY A 1 183 ? -6.810 9.701 2.020 1.00 96.94 183 GLY A N 1
ATOM 1354 C CA . GLY A 1 183 ? -7.909 9.701 1.052 1.00 96.94 183 GLY A CA 1
ATOM 1355 C C . GLY A 1 183 ? -8.006 8.453 0.173 1.00 96.94 183 GLY A C 1
ATOM 1356 O O . GLY A 1 183 ? -8.757 8.460 -0.808 1.00 96.94 183 GLY A O 1
ATOM 1357 N N . ASN A 1 184 ? -7.284 7.370 0.486 1.00 98.25 184 ASN A N 1
ATOM 1358 C CA . ASN A 1 184 ? -7.475 6.104 -0.218 1.00 98.25 184 ASN A CA 1
ATOM 1359 C C . ASN A 1 184 ? -8.837 5.504 0.164 1.00 98.25 184 ASN A C 1
ATOM 1361 O O . ASN A 1 184 ? -9.020 4.993 1.264 1.00 98.25 184 ASN A O 1
ATOM 1365 N N . ARG A 1 185 ? -9.793 5.536 -0.768 1.00 97.69 185 ARG A N 1
ATOM 1366 C CA . ARG A 1 185 ? -11.181 5.093 -0.543 1.00 97.69 185 ARG A CA 1
ATOM 1367 C C . ARG A 1 185 ? -11.295 3.619 -0.150 1.00 97.69 185 ARG A C 1
ATOM 1369 O O . ARG A 1 185 ? -12.172 3.260 0.631 1.00 97.69 185 ARG A O 1
ATOM 1376 N N . LEU A 1 186 ? -10.421 2.764 -0.688 1.00 97.62 186 LEU A N 1
ATOM 1377 C CA . LEU A 1 186 ? -10.391 1.351 -0.311 1.00 97.62 186 LEU A CA 1
ATOM 1378 C C . LEU A 1 186 ? -9.898 1.205 1.129 1.00 97.62 186 LEU A C 1
ATOM 1380 O O . LEU A 1 186 ? -10.494 0.456 1.902 1.00 97.62 186 LEU A O 1
ATOM 1384 N N . ALA A 1 187 ? -8.867 1.958 1.511 1.00 98.25 187 ALA A N 1
ATOM 1385 C CA . ALA A 1 187 ? -8.382 1.982 2.884 1.00 98.25 187 ALA A CA 1
ATOM 1386 C C . ALA A 1 187 ? -9.415 2.557 3.857 1.00 98.25 187 ALA A C 1
ATOM 1388 O O . ALA A 1 187 ? -9.596 1.982 4.920 1.00 98.25 187 ALA A O 1
ATOM 1389 N N . GLN A 1 188 ? -10.139 3.619 3.490 1.00 98.56 188 GLN A N 1
ATOM 1390 C CA . GLN A 1 188 ? -11.212 4.196 4.310 1.00 98.56 188 GLN A CA 1
ATOM 1391 C C . GLN A 1 188 ? -12.266 3.143 4.663 1.00 98.56 188 GLN A C 1
ATOM 1393 O O . GLN A 1 188 ? -12.505 2.875 5.841 1.00 98.56 188 GLN A O 1
ATOM 1398 N N . PHE A 1 189 ? -12.797 2.446 3.656 1.00 98.12 189 PHE A N 1
ATOM 1399 C CA . PHE A 1 189 ? -13.761 1.374 3.884 1.00 98.12 189 PHE A CA 1
ATOM 1400 C C . PHE A 1 189 ? -13.191 0.254 4.768 1.00 98.12 189 PHE A C 1
ATOM 1402 O O . PHE A 1 189 ? -13.845 -0.187 5.709 1.00 98.12 189 PHE A O 1
ATOM 1409 N N . ASN A 1 190 ? -11.970 -0.216 4.497 1.00 97.94 190 ASN A N 1
ATOM 1410 C CA . ASN A 1 190 ? -11.372 -1.303 5.278 1.00 97.94 190 ASN A CA 1
ATOM 1411 C C . ASN A 1 190 ? -11.033 -0.872 6.713 1.00 97.94 190 ASN A C 1
ATOM 1413 O O . ASN A 1 190 ? -11.219 -1.649 7.647 1.00 97.94 190 ASN A O 1
ATOM 1417 N N . PHE A 1 191 ? -10.598 0.370 6.911 1.00 98.12 191 PHE A N 1
ATOM 1418 C CA . PHE A 1 191 ? -10.328 0.931 8.227 1.00 98.12 191 PHE A CA 1
ATOM 1419 C C . PHE A 1 191 ? -11.608 1.077 9.053 1.00 98.12 191 PHE A C 1
ATOM 1421 O O . PHE A 1 191 ? -11.623 0.699 10.222 1.00 98.12 191 PHE A O 1
ATOM 1428 N N . ALA A 1 192 ? -12.710 1.514 8.432 1.00 97.50 192 ALA A N 1
ATOM 1429 C CA . ALA A 1 192 ? -14.035 1.511 9.050 1.00 97.50 192 ALA A CA 1
ATOM 1430 C C . ALA A 1 192 ? -14.419 0.114 9.570 1.00 97.50 192 ALA A C 1
ATOM 1432 O O . ALA A 1 192 ? -14.874 -0.018 10.706 1.00 97.50 192 ALA A O 1
ATOM 1433 N N . GLN A 1 193 ? -14.179 -0.942 8.781 1.00 96.00 193 GLN A N 1
ATOM 1434 C CA . GLN A 1 193 ? -14.430 -2.318 9.229 1.00 96.00 193 GLN A CA 1
ATOM 1435 C C . GLN A 1 193 ? -13.535 -2.718 10.407 1.00 96.00 193 GLN A C 1
ATOM 1437 O O . GLN A 1 193 ? -14.020 -3.339 11.352 1.00 96.00 193 GLN A O 1
ATOM 1442 N N . LEU A 1 194 ? -12.249 -2.350 10.387 1.00 95.88 194 LEU A N 1
ATOM 1443 C CA . LEU A 1 194 ? -11.330 -2.627 11.497 1.00 95.88 194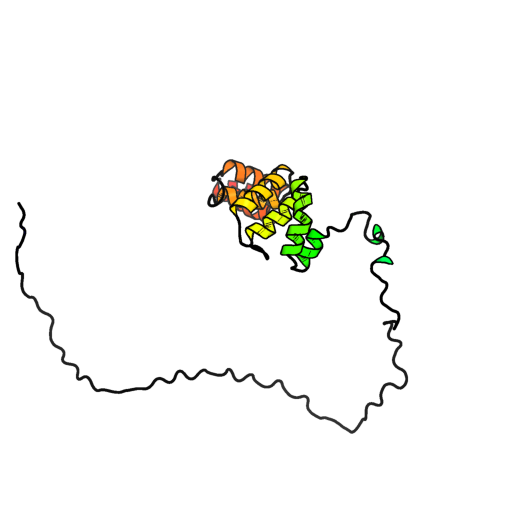 LEU A CA 1
ATOM 1444 C C . LEU A 1 194 ? -11.773 -1.933 12.794 1.00 95.88 194 LEU A C 1
ATOM 1446 O O . LEU A 1 194 ? -11.734 -2.554 13.853 1.00 95.88 194 LEU A O 1
ATOM 1450 N N . LEU A 1 195 ? -12.252 -0.687 12.716 1.00 96.44 195 LEU A N 1
ATOM 1451 C CA . LEU A 1 195 ? -12.776 0.054 13.870 1.00 96.44 195 LEU A CA 1
ATOM 1452 C C . LEU A 1 195 ? -13.993 -0.640 14.494 1.00 96.44 195 LEU A C 1
ATOM 1454 O O . LEU A 1 195 ? -14.054 -0.791 15.714 1.00 96.44 195 LEU A O 1
ATOM 1458 N N . VAL A 1 196 ? -14.935 -1.105 13.668 1.00 96.06 196 VAL A N 1
ATOM 1459 C CA . VAL A 1 196 ? -16.125 -1.836 14.138 1.00 96.06 196 VAL A CA 1
ATOM 1460 C C . VAL A 1 196 ? -15.754 -3.207 14.710 1.00 96.06 196 VAL A C 1
ATOM 1462 O O . VAL A 1 196 ? -16.354 -3.645 15.688 1.00 96.06 196 VAL A O 1
ATOM 1465 N N . GLN A 1 197 ? -14.761 -3.890 14.134 1.00 93.25 197 GLN A N 1
ATOM 1466 C CA . GLN A 1 197 ? -14.275 -5.170 14.661 1.00 93.25 197 GLN A CA 1
ATOM 1467 C C . GLN A 1 197 ? -13.578 -5.012 16.017 1.00 93.25 197 GLN A C 1
ATOM 1469 O O . GLN A 1 197 ? -13.741 -5.865 16.888 1.00 93.25 197 GLN A O 1
ATOM 1474 N N . GLN A 1 198 ? -12.805 -3.939 16.197 1.00 92.25 198 GLN A N 1
ATOM 1475 C CA . GLN A 1 198 ? -12.093 -3.665 17.444 1.00 92.25 198 GLN A CA 1
ATOM 1476 C C . GLN A 1 198 ? -13.035 -3.207 18.569 1.00 92.25 198 GLN A C 1
ATOM 1478 O O . GLN A 1 198 ? -12.794 -3.535 19.730 1.00 92.25 198 GLN A O 1
ATOM 1483 N N . ASP A 1 199 ? -14.089 -2.460 18.232 1.00 94.19 199 ASP A N 1
ATOM 1484 C CA . ASP A 1 199 ? -15.062 -1.901 19.177 1.00 94.19 199 ASP A CA 1
ATOM 1485 C C . ASP A 1 199 ? -16.504 -2.180 18.704 1.00 94.19 199 ASP A C 1
ATOM 1487 O O . ASP A 1 199 ? -17.153 -1.307 18.121 1.00 94.19 199 ASP A O 1
ATOM 1491 N N . PRO A 1 200 ? -17.022 -3.410 18.889 1.00 92.44 200 PRO A N 1
ATOM 1492 C CA . PRO A 1 200 ? -18.356 -3.756 18.413 1.00 92.44 200 PRO A CA 1
ATOM 1493 C C . PRO A 1 200 ? -19.452 -2.934 19.106 1.00 92.44 200 PRO A C 1
ATOM 1495 O O . PRO A 1 200 ? -19.505 -2.856 20.332 1.00 92.44 200 PRO A O 1
ATOM 1498 N N . GLY A 1 201 ? -20.380 -2.386 18.318 1.00 92.75 201 GLY A N 1
ATOM 1499 C CA . GLY A 1 201 ? -21.527 -1.610 18.800 1.00 92.75 201 GLY A CA 1
ATOM 1500 C C . GLY A 1 201 ? -21.476 -0.139 18.386 1.00 92.75 201 GLY A C 1
ATOM 1501 O O . GLY A 1 201 ? -20.731 0.246 17.482 1.00 92.75 201 GLY A O 1
ATOM 1502 N N . ASP A 1 202 ? -22.286 0.691 19.045 1.00 94.00 202 ASP A N 1
ATOM 1503 C CA . ASP A 1 202 ? -22.495 2.092 18.652 1.00 94.00 202 ASP A CA 1
ATOM 1504 C C . ASP A 1 202 ? -21.200 2.919 18.673 1.00 94.00 202 ASP A C 1
ATOM 1506 O O . ASP A 1 202 ? -21.011 3.799 17.835 1.00 94.00 202 ASP A O 1
ATOM 1510 N N . ALA A 1 203 ? -20.277 2.612 19.591 1.00 91.44 203 ALA A N 1
ATOM 1511 C CA . ALA A 1 203 ? -19.011 3.327 19.737 1.00 91.44 203 ALA A CA 1
ATOM 1512 C C . ALA A 1 203 ? -18.053 3.108 18.550 1.00 91.44 203 ALA A C 1
ATOM 1514 O O . ALA A 1 203 ? -17.496 4.079 18.030 1.00 91.44 203 ALA A O 1
ATOM 1515 N N . GLY A 1 204 ? -17.876 1.866 18.083 1.00 93.62 204 GLY A N 1
ATOM 1516 C CA . GLY A 1 204 ? -17.064 1.585 16.895 1.00 93.62 204 GLY A CA 1
ATOM 1517 C C . GLY A 1 204 ? -17.711 2.096 15.616 1.00 93.62 204 GLY A C 1
ATOM 1518 O O . GLY A 1 204 ? -17.021 2.672 14.775 1.00 93.62 204 GLY A O 1
ATOM 1519 N N . ILE A 1 205 ? -19.038 1.978 15.496 1.00 95.06 205 ILE A N 1
ATOM 1520 C CA . ILE A 1 205 ? -19.780 2.540 14.359 1.00 95.06 205 ILE A CA 1
ATOM 1521 C C . ILE A 1 205 ? -19.593 4.059 14.309 1.00 95.06 205 ILE A C 1
ATOM 1523 O O . ILE A 1 205 ? -19.252 4.585 13.253 1.00 95.06 205 ILE A O 1
ATOM 1527 N N . ALA A 1 206 ? -19.721 4.767 15.435 1.00 95.31 206 ALA A N 1
ATOM 1528 C CA . ALA A 1 206 ? -19.532 6.217 15.485 1.00 95.31 206 ALA A CA 1
ATOM 1529 C C . ALA A 1 206 ? -18.141 6.658 14.991 1.00 95.31 206 ALA A C 1
ATOM 1531 O O . ALA A 1 206 ? -18.034 7.664 14.293 1.00 95.31 206 ALA A O 1
ATOM 1532 N N . LYS A 1 207 ? -17.085 5.891 15.298 1.00 94.38 207 LYS A N 1
ATOM 1533 C CA . LYS A 1 207 ? -15.723 6.135 14.781 1.00 94.38 207 LYS A CA 1
ATOM 1534 C C . LYS A 1 207 ? -15.597 5.811 13.289 1.00 94.38 207 LYS A C 1
ATOM 1536 O O . LYS A 1 207 ? -14.846 6.473 12.581 1.00 94.38 207 LYS A O 1
ATOM 1541 N N . ALA A 1 208 ? -16.301 4.784 12.819 1.00 96.12 208 ALA A N 1
ATOM 1542 C CA . ALA A 1 208 ? -16.223 4.290 11.448 1.00 96.12 208 ALA A CA 1
ATOM 1543 C C . ALA A 1 208 ? -17.011 5.139 10.438 1.00 96.12 208 ALA A C 1
ATOM 1545 O O . ALA A 1 208 ? -16.636 5.185 9.270 1.00 96.12 208 ALA A O 1
ATOM 1546 N N . VAL A 1 209 ? -18.078 5.826 10.867 1.00 95.81 209 VAL A N 1
ATOM 1547 C CA . VAL A 1 209 ? -18.982 6.587 9.980 1.00 95.81 209 VAL A CA 1
ATOM 1548 C C . VAL A 1 209 ? -18.252 7.622 9.124 1.00 95.81 209 VAL A C 1
ATOM 1550 O O . VAL A 1 209 ? -18.618 7.799 7.970 1.00 95.81 209 VAL A O 1
ATOM 1553 N N . SER A 1 210 ? -17.204 8.276 9.632 1.00 93.88 210 SER A N 1
ATOM 1554 C CA . SER A 1 210 ? -16.445 9.269 8.852 1.00 93.88 210 SER A CA 1
ATOM 1555 C C . SER A 1 210 ? -15.630 8.675 7.697 1.00 93.88 210 SER A C 1
ATOM 1557 O O . SER A 1 210 ? -15.120 9.425 6.869 1.00 93.88 210 SER A O 1
ATOM 1559 N N . TYR A 1 211 ? -15.458 7.354 7.676 1.00 94.75 211 TYR A N 1
ATOM 1560 C CA . TYR A 1 211 ? -14.676 6.621 6.684 1.00 94.75 211 TYR A CA 1
ATOM 1561 C C . TYR A 1 211 ? -15.551 5.844 5.676 1.00 94.75 211 TYR A C 1
ATOM 1563 O O . TYR A 1 211 ? -15.004 5.195 4.783 1.00 94.75 211 TYR A O 1
ATOM 1571 N N . TYR A 1 212 ? -16.884 5.902 5.801 1.00 91.31 212 TYR A N 1
ATOM 1572 C CA . TYR A 1 212 ? -17.835 5.430 4.782 1.00 91.31 212 TYR A CA 1
ATOM 1573 C C . TYR A 1 212 ? -18.245 6.569 3.844 1.00 91.31 212 TYR A C 1
ATOM 1575 O O . TYR A 1 212 ? -18.336 6.304 2.621 1.00 91.31 212 TYR A O 1
#

Solvent-accessible surface area (backbone atoms only — not comparable to full-atom values): 12740 Å² total; per-residue (Å²): 137,89,86,85,88,86,85,80,92,84,81,90,84,90,80,86,90,77,90,73,83,86,75,89,74,91,76,83,80,75,84,75,79,80,73,79,78,75,76,76,74,86,73,82,78,85,82,69,68,91,69,77,78,67,74,68,91,70,70,75,84,64,85,74,62,90,60,78,76,81,54,78,87,74,52,68,72,58,78,83,41,86,67,81,81,57,64,26,60,58,26,41,78,70,67,38,30,55,60,13,42,62,59,19,46,65,44,27,76,74,62,36,44,69,30,18,35,52,44,15,52,33,21,53,71,28,43,80,44,76,65,34,50,53,60,15,45,55,29,13,45,60,12,25,77,72,64,38,34,69,21,15,28,54,34,16,52,43,19,61,68,31,85,66,42,77,64,34,63,68,64,15,51,54,28,19,45,52,6,25,76,71,64,30,65,70,21,15,45,51,38,23,51,51,39,30,71,77,34,75,57,72,70,12,43,65,68,17,58,85,35,110

Nearest PDB structures (foldseek):
  8sxq-assembly2_B  TM=8.925E-01  e=4.581E-06  Legionella pneumophila
  6ur7-assembly1_A  TM=8.769E-01  e=6.114E-06  Oxalobacter formigenes
  6ok3-assembly1_B  TM=8.283E-01  e=1.680E-05  Oxalobacter formigenes OXCC13
  6ork-assembly2_B  TM=7.706E-01  e=1.258E-05  Oxalobacter formigenes OXCC13
  1ouv-assembly1_A  TM=8.288E-01  e=1.775E-04  Helicobacter pylori 26695

Foldseek 3Di:
DDDDDDDDDDDDDDDDDDDDDPDDDPDPDDPPPPPPPDDDDPDPDPPDPPPPVDPPPDPDPDPPPPDPDDDPVNDDPCVVPPDDDQPLVVCVVVLVLVSSLVSLVVVLVVLNLVSLQSNLVCQCVVRVHDRDNLSSLVSLVSSLVVLDLSSLQVNLVCLCVCPNHHNDNPSSLVSLVSSLVVPNLVSLQVNLVVLCVVPPDPVSNVVSVVSD

pLDDT: mean 79.6, std 22.32, range [37.19, 98.81]

Mean predicted aligned error: 16.8 Å

Sequence (212 aa):
MRCSTKPRRVSRTDVPAWTILFGALLAALTVQAAVAETAPLPQPKPDIGASTDKPIATPLPQPATTAPLPSADAINPDRFGAKPSDSAYGAFQRGLYKTAYNLALVRAQNGDPAAQTLIAEILSRGLGVPVNAAEAAKWYALAAEQGIPESQFQYALMLLDGRYVKKDEKGAYALMQAAAEAGNRLAQFNFAQLLVQQDPGDAGIAKAVSYY

Secondary structure (DSSP, 8-state):
--------------------------------------PPPPPPP----S------SS----S--SSPPPPGGGS-GGGG-SSPP-HHHHHHHTT-HHHHHHHHHHHHHTT-HHHHHHHHHHHHHTSSS---HHHHHHHHHHHHHTT-HHHHHHHHHHHHH-SSS---HHHHHHHHHHHHHTT-HHHHHHHHHHHHHHSTTHHHHHHHGGG-